Protein AF-A0A7R9UZL1-F1 (afdb_monomer)

Sequence (244 aa):
GSASAALDAQMSLYERAMKAGLPDYEAYMEVILARLDGARHAASCDTSLLPRMREAFAAVAEQLAAYFPGHVDCRVRLPAYAAHCEVVVARDVGAARKVWEDALKAGYGKRYEAWAAYAAFERALRNVREARGVYKRGYGRRLEDGGHVALCADWLNFEREEGSPDDHLAASLKVEPVLEEAAAAATAAADAGAAAVAKAAAQSAPKLSKEEMLAMRREQDPNFGKKHKAAKGTASRRRRSAAH

Structure (mmCIF, N/CA/C/O backbone):
data_AF-A0A7R9UZL1-F1
#
_entry.id   AF-A0A7R9UZL1-F1
#
loop_
_atom_site.group_PDB
_atom_site.id
_atom_site.type_symbol
_atom_site.label_atom_id
_atom_site.label_alt_id
_atom_site.label_comp_id
_atom_site.label_asym_id
_atom_site.label_entity_id
_atom_site.label_seq_id
_atom_site.pdbx_PDB_ins_code
_atom_site.Cartn_x
_atom_site.Cartn_y
_atom_site.Cartn_z
_atom_site.occupancy
_atom_site.B_iso_or_equiv
_atom_site.auth_seq_id
_atom_site.auth_comp_id
_atom_site.auth_asym_id
_atom_site.auth_atom_id
_atom_site.pdbx_PDB_model_num
ATOM 1 N N . GLY A 1 1 ? 23.416 -4.736 -24.434 1.00 61.38 1 GLY A N 1
ATOM 2 C CA . GLY A 1 1 ? 23.644 -6.068 -23.830 1.00 61.38 1 GLY A CA 1
ATOM 3 C C . GLY A 1 1 ? 22.437 -6.969 -24.036 1.00 61.38 1 GLY A C 1
ATOM 4 O O . GLY A 1 1 ? 21.367 -6.458 -24.345 1.00 61.38 1 GLY A O 1
ATOM 5 N N . SER A 1 2 ? 22.594 -8.286 -23.855 1.00 80.94 2 SER A N 1
ATOM 6 C CA . SER A 1 2 ? 21.538 -9.297 -24.081 1.00 80.94 2 SER A CA 1
ATOM 7 C C . SER A 1 2 ? 20.235 -9.021 -23.313 1.00 80.94 2 SER A C 1
ATOM 9 O O . SER A 1 2 ? 19.157 -9.284 -23.836 1.00 80.94 2 SER A O 1
ATOM 11 N N . ALA A 1 3 ? 20.318 -8.451 -22.103 1.00 82.81 3 ALA A N 1
ATOM 12 C CA . ALA A 1 3 ? 19.147 -8.107 -21.290 1.00 82.81 3 ALA A CA 1
ATOM 13 C C . ALA A 1 3 ? 18.288 -6.993 -21.915 1.00 82.81 3 ALA A C 1
ATOM 15 O O . ALA A 1 3 ? 17.065 -7.071 -21.890 1.00 82.81 3 ALA A O 1
ATOM 16 N N . SER A 1 4 ? 18.918 -5.989 -22.536 1.00 84.19 4 SER A N 1
ATOM 17 C CA . SER A 1 4 ? 18.195 -4.908 -23.219 1.00 84.19 4 SER A CA 1
ATOM 18 C C . SER A 1 4 ? 17.402 -5.437 -24.412 1.00 84.19 4 SER A C 1
ATOM 20 O O . SER A 1 4 ? 16.239 -5.093 -24.563 1.00 84.19 4 SER A O 1
ATOM 22 N N . ALA A 1 5 ? 18.007 -6.313 -25.222 1.00 86.94 5 ALA A N 1
ATOM 23 C CA . ALA A 1 5 ? 17.335 -6.901 -26.379 1.00 86.94 5 ALA A CA 1
ATOM 24 C C . ALA A 1 5 ? 16.154 -7.799 -25.967 1.00 86.94 5 ALA A C 1
ATOM 26 O O . ALA A 1 5 ? 15.101 -7.772 -26.601 1.00 86.94 5 ALA A O 1
ATOM 27 N N . ALA A 1 6 ? 16.305 -8.566 -24.880 1.00 87.31 6 ALA A N 1
ATOM 28 C CA . ALA A 1 6 ? 15.213 -9.359 -24.321 1.00 87.31 6 ALA A CA 1
ATOM 29 C C . ALA A 1 6 ? 14.054 -8.471 -23.836 1.00 87.31 6 ALA A C 1
ATOM 31 O O . ALA A 1 6 ? 12.895 -8.776 -24.117 1.00 87.31 6 ALA A O 1
ATOM 32 N N . LEU A 1 7 ? 14.365 -7.349 -23.178 1.00 89.31 7 LEU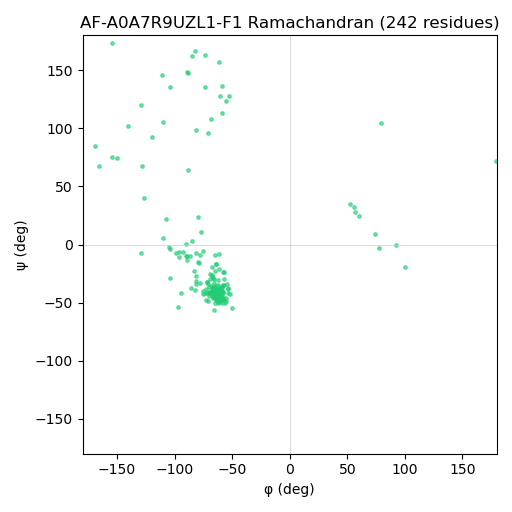 A N 1
ATOM 33 C CA . LEU A 1 7 ? 13.365 -6.383 -22.730 1.00 89.31 7 LEU A CA 1
ATOM 34 C C . LEU A 1 7 ? 12.598 -5.776 -23.915 1.00 89.31 7 LEU A C 1
ATOM 36 O O . LEU A 1 7 ? 11.376 -5.677 -23.861 1.00 89.31 7 LEU A O 1
ATOM 40 N N . ASP A 1 8 ? 13.283 -5.445 -25.012 1.00 90.75 8 ASP A N 1
ATOM 41 C CA . ASP A 1 8 ? 12.651 -4.909 -26.227 1.00 90.75 8 ASP A CA 1
ATOM 42 C C . ASP A 1 8 ? 11.714 -5.941 -26.891 1.00 90.75 8 ASP A C 1
ATOM 44 O O . ASP A 1 8 ? 10.605 -5.612 -27.321 1.00 90.75 8 ASP A O 1
ATOM 48 N N . ALA A 1 9 ? 12.103 -7.220 -26.909 1.00 90.25 9 ALA A N 1
ATOM 49 C CA . ALA A 1 9 ? 11.243 -8.299 -27.399 1.00 90.25 9 ALA A CA 1
ATOM 50 C C . ALA A 1 9 ? 9.999 -8.506 -26.511 1.00 90.25 9 ALA A C 1
ATOM 52 O O . ALA A 1 9 ? 8.888 -8.672 -27.026 1.00 90.25 9 ALA A O 1
ATOM 53 N N . GLN A 1 10 ? 10.161 -8.451 -25.183 1.00 89.94 10 GLN A N 1
ATOM 54 C CA . GLN A 1 10 ? 9.042 -8.503 -24.235 1.00 89.94 10 GLN A CA 1
ATOM 55 C C . GLN A 1 10 ? 8.100 -7.306 -24.401 1.00 89.94 10 GLN A C 1
ATOM 57 O O . GLN A 1 10 ? 6.883 -7.485 -24.365 1.00 89.94 10 GLN A O 1
ATOM 62 N N . MET A 1 11 ? 8.639 -6.111 -24.655 1.00 91.50 11 MET A N 1
ATOM 63 C CA . MET A 1 11 ? 7.848 -4.915 -24.952 1.00 91.50 11 MET A CA 1
ATOM 64 C C . MET A 1 11 ? 6.975 -5.096 -26.196 1.00 91.50 11 MET A C 1
ATOM 66 O O . MET A 1 11 ? 5.780 -4.811 -26.151 1.00 91.50 11 MET A O 1
ATOM 70 N N . SER A 1 12 ? 7.526 -5.652 -27.277 1.00 92.88 12 SER A N 1
ATOM 71 C CA . SER A 1 12 ? 6.750 -5.937 -28.490 1.00 92.88 12 SER A CA 1
ATOM 72 C C . SER A 1 12 ? 5.623 -6.953 -28.247 1.00 92.88 12 SER A C 1
ATOM 74 O O . SER A 1 12 ? 4.518 -6.812 -28.780 1.00 92.88 12 SER A O 1
ATOM 76 N N . LEU A 1 13 ? 5.868 -7.984 -27.429 1.00 93.19 13 LEU A N 1
ATOM 77 C CA . LEU A 1 13 ? 4.830 -8.943 -27.042 1.00 93.19 13 LEU A CA 1
ATOM 78 C C . LEU A 1 13 ? 3.735 -8.278 -26.198 1.00 93.19 13 LEU A C 1
ATOM 80 O O . LEU A 1 13 ? 2.554 -8.480 -26.480 1.00 93.19 13 LEU A O 1
ATOM 84 N N . TYR A 1 14 ? 4.125 -7.461 -25.218 1.00 95.00 14 TYR A N 1
ATOM 85 C CA . TYR A 1 14 ? 3.207 -6.681 -24.392 1.00 95.00 14 TYR A CA 1
ATOM 86 C C . TYR A 1 14 ? 2.306 -5.787 -25.250 1.00 95.00 14 TYR A C 1
ATOM 88 O O . TYR A 1 14 ? 1.087 -5.858 -25.139 1.00 95.00 14 TYR A O 1
ATOM 96 N N . GLU A 1 15 ? 2.870 -5.004 -26.171 1.00 94.50 15 GLU A N 1
ATOM 97 C CA . GLU A 1 15 ? 2.085 -4.120 -27.039 1.00 94.50 15 GLU A CA 1
ATOM 98 C C . GLU A 1 15 ? 1.067 -4.879 -27.894 1.00 94.50 15 GLU A C 1
ATOM 100 O O . GLU A 1 15 ? -0.051 -4.400 -28.095 1.00 94.50 15 GLU A O 1
ATOM 105 N N . ARG A 1 16 ? 1.426 -6.071 -28.389 1.00 94.81 16 ARG A N 1
ATOM 106 C CA . ARG A 1 16 ? 0.486 -6.933 -29.118 1.00 94.81 16 ARG A CA 1
ATOM 107 C C . ARG A 1 16 ? -0.635 -7.442 -28.216 1.00 94.81 16 ARG A C 1
ATOM 109 O O . ARG A 1 16 ? -1.784 -7.418 -28.646 1.00 94.81 16 ARG A O 1
ATOM 116 N N . ALA A 1 17 ? -0.317 -7.862 -26.992 1.00 94.25 17 ALA A N 1
ATOM 117 C CA . ALA A 1 17 ? -1.315 -8.315 -26.025 1.00 94.25 17 ALA A CA 1
ATOM 118 C C . ALA A 1 17 ? -2.304 -7.194 -25.666 1.00 94.25 17 ALA A C 1
ATOM 120 O O . ALA A 1 17 ? -3.511 -7.407 -25.713 1.00 94.25 17 ALA A O 1
ATOM 121 N N . MET A 1 18 ? -1.811 -5.977 -25.414 1.00 93.50 18 MET A N 1
ATOM 122 C CA . MET A 1 18 ? -2.673 -4.828 -25.104 1.00 93.50 18 MET A CA 1
ATOM 123 C C . MET A 1 18 ? -3.569 -4.440 -26.291 1.00 93.50 18 MET A C 1
ATOM 125 O O . MET A 1 18 ? -4.734 -4.108 -26.096 1.00 93.50 18 MET A O 1
ATOM 129 N N . LYS A 1 19 ? -3.060 -4.524 -27.531 1.00 93.25 19 LYS A N 1
ATOM 130 C CA . LYS A 1 19 ? -3.839 -4.250 -28.756 1.00 93.25 19 LYS A CA 1
ATOM 131 C C . LYS A 1 19 ? -4.907 -5.301 -29.056 1.00 93.25 19 LYS A C 1
ATOM 133 O O . LYS A 1 19 ? -5.872 -4.980 -29.742 1.00 93.25 19 LYS A O 1
ATOM 138 N N . ALA A 1 20 ? -4.737 -6.535 -28.581 1.00 93.12 20 ALA A N 1
ATOM 139 C CA . ALA A 1 20 ? -5.711 -7.603 -28.798 1.00 93.12 20 ALA A CA 1
ATOM 140 C C . ALA A 1 20 ? -7.041 -7.357 -28.061 1.00 93.12 20 ALA A C 1
ATOM 142 O O . ALA A 1 20 ? -8.054 -7.927 -28.453 1.00 93.12 20 ALA A O 1
ATOM 143 N N . GLY A 1 21 ? -7.042 -6.485 -27.045 1.00 90.81 21 GLY A N 1
ATOM 144 C CA . GLY A 1 21 ? -8.207 -6.192 -26.216 1.00 90.81 21 GLY A CA 1
ATOM 145 C C . GLY A 1 21 ? -8.419 -7.276 -25.163 1.00 90.81 21 GLY A C 1
ATOM 146 O O . GLY A 1 21 ? -8.874 -8.376 -25.464 1.00 90.81 21 GLY A O 1
ATOM 147 N N . LEU A 1 22 ? -8.075 -6.961 -23.916 1.00 94.25 22 LEU A N 1
ATOM 148 C CA . LEU A 1 22 ? -8.251 -7.869 -22.782 1.00 94.25 22 LEU A CA 1
ATOM 149 C C . LEU A 1 22 ? -9.644 -7.668 -22.155 1.00 94.25 22 LEU A C 1
ATOM 151 O O . LEU A 1 22 ? -10.173 -6.553 -22.209 1.00 94.25 22 LEU A O 1
ATOM 155 N N . PRO A 1 23 ? -10.258 -8.727 -21.595 1.00 93.88 23 PRO A N 1
ATOM 156 C CA . PRO A 1 23 ? -11.671 -8.714 -21.211 1.00 93.88 23 PRO A CA 1
ATOM 157 C C . PRO A 1 23 ? -11.987 -7.794 -20.028 1.00 93.88 23 PRO A C 1
ATOM 159 O O . PRO A 1 23 ? -13.057 -7.190 -19.995 1.00 93.88 23 PRO A O 1
ATOM 162 N N . ASP A 1 24 ? -11.081 -7.685 -19.057 1.00 94.50 24 ASP A N 1
ATOM 163 C CA . ASP A 1 24 ? -11.299 -6.931 -17.826 1.00 94.50 24 ASP A CA 1
ATOM 164 C C . ASP A 1 24 ? -9.982 -6.449 -17.200 1.00 94.50 24 ASP A C 1
ATOM 166 O O . ASP A 1 24 ? -8.885 -6.786 -17.652 1.00 94.50 24 ASP A O 1
ATOM 170 N N . TYR A 1 25 ? -10.106 -5.636 -16.147 1.00 94.94 25 TYR A N 1
ATOM 171 C CA . TYR A 1 25 ? -8.980 -5.066 -15.406 1.00 94.94 25 TYR A CA 1
ATOM 172 C C . TYR A 1 25 ? -7.985 -6.122 -14.904 1.00 94.94 25 TYR A C 1
ATOM 174 O O . TYR A 1 25 ? -6.777 -5.887 -14.932 1.00 94.94 25 TYR A O 1
ATOM 182 N N . GLU A 1 26 ? -8.473 -7.283 -14.463 1.00 95.56 26 GLU A N 1
ATOM 183 C CA . GLU A 1 26 ? -7.623 -8.349 -13.932 1.00 95.56 26 GLU A CA 1
ATOM 184 C C . GLU A 1 26 ? -6.732 -8.925 -15.034 1.00 95.56 26 GLU A C 1
ATOM 186 O O . GLU A 1 26 ? -5.517 -9.011 -14.848 1.00 95.56 26 GLU A O 1
ATOM 191 N N . ALA A 1 27 ? -7.292 -9.190 -16.217 1.00 95.81 27 ALA A N 1
ATOM 192 C CA . ALA A 1 27 ? -6.516 -9.627 -17.373 1.00 95.81 27 ALA A CA 1
ATOM 193 C C . ALA A 1 27 ? -5.471 -8.580 -17.805 1.00 95.81 27 ALA A C 1
ATOM 195 O O . ALA A 1 27 ? -4.330 -8.933 -18.118 1.00 95.81 27 ALA A O 1
ATOM 196 N N . TYR A 1 28 ? -5.817 -7.284 -17.779 1.00 95.94 28 TYR A N 1
ATOM 197 C CA . TYR A 1 28 ? -4.837 -6.212 -18.013 1.00 95.94 28 TYR A CA 1
ATOM 198 C C . TYR A 1 28 ? -3.712 -6.233 -16.976 1.00 95.94 28 TYR A C 1
ATOM 200 O O . TYR A 1 28 ? -2.541 -6.112 -17.345 1.00 95.94 28 TYR A O 1
ATOM 208 N N . MET A 1 29 ? -4.035 -6.418 -15.694 1.00 96.44 29 MET A N 1
ATOM 209 C CA . MET A 1 29 ? -3.019 -6.468 -14.649 1.00 96.44 29 MET A CA 1
ATOM 210 C C . MET A 1 29 ? -2.093 -7.672 -14.767 1.00 96.44 29 MET A C 1
ATOM 212 O O . MET A 1 29 ? -0.896 -7.503 -14.551 1.00 96.44 29 MET A O 1
ATOM 216 N N . GLU A 1 30 ? -2.582 -8.854 -15.139 1.00 95.56 30 GLU A N 1
ATOM 217 C CA . GLU A 1 30 ? -1.724 -10.029 -15.350 1.00 95.56 30 GLU A CA 1
ATOM 218 C C . GLU A 1 30 ? -0.656 -9.770 -16.423 1.00 95.56 30 GLU A C 1
ATOM 220 O O . GLU A 1 30 ? 0.536 -10.004 -16.203 1.00 95.56 30 GLU A O 1
ATOM 225 N N . VAL A 1 31 ? -1.063 -9.202 -17.562 1.00 96.62 31 VAL A N 1
ATOM 226 C CA . VAL A 1 31 ? -0.151 -8.858 -18.663 1.00 96.62 31 VAL A CA 1
ATOM 227 C C . VAL A 1 31 ? 0.830 -7.751 -18.257 1.00 96.62 31 VAL A C 1
ATOM 229 O O . VAL A 1 31 ? 2.018 -7.813 -18.588 1.00 96.62 31 VAL A O 1
ATOM 232 N N . ILE A 1 32 ? 0.360 -6.748 -17.511 1.00 96.62 32 ILE A N 1
ATOM 233 C CA . ILE A 1 32 ? 1.200 -5.661 -16.991 1.00 96.62 32 ILE A CA 1
ATOM 234 C C . ILE A 1 32 ? 2.240 -6.188 -16.001 1.00 96.62 32 ILE A C 1
ATOM 236 O O . ILE A 1 32 ? 3.412 -5.834 -16.118 1.00 96.62 32 ILE A O 1
ATOM 2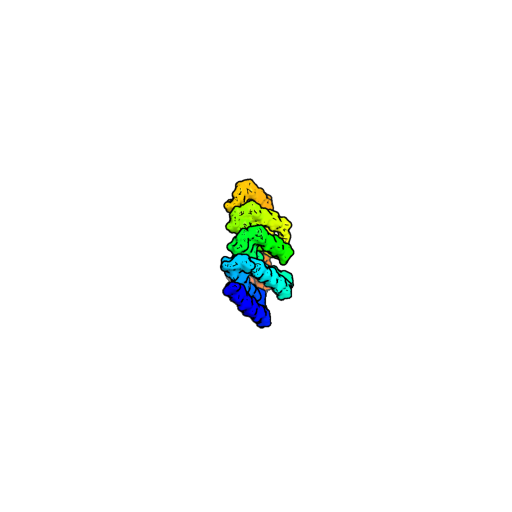40 N N . LEU A 1 33 ? 1.852 -7.042 -15.053 1.00 96.81 33 LEU A N 1
ATOM 241 C CA . LEU A 1 33 ? 2.781 -7.602 -14.071 1.00 96.81 33 LEU A CA 1
ATOM 242 C C . LEU A 1 33 ? 3.866 -8.439 -14.756 1.00 96.81 33 LEU A C 1
ATOM 244 O O . LEU A 1 33 ? 5.040 -8.239 -14.459 1.00 96.81 33 LEU A O 1
ATOM 248 N N . ALA A 1 34 ? 3.511 -9.251 -15.757 1.00 95.69 34 ALA A N 1
ATOM 249 C CA . ALA A 1 34 ? 4.491 -10.013 -16.534 1.00 95.69 34 ALA A CA 1
ATOM 250 C C . ALA A 1 34 ? 5.509 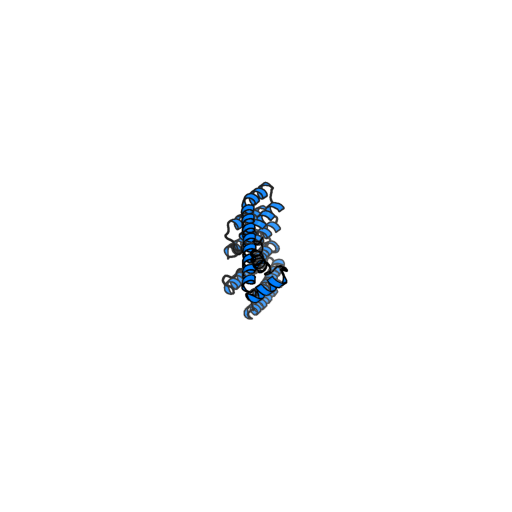-9.112 -17.269 1.00 95.69 34 ALA A C 1
ATOM 252 O O . ALA A 1 34 ? 6.703 -9.421 -17.324 1.00 95.69 34 ALA A O 1
ATOM 253 N N . ARG A 1 35 ? 5.07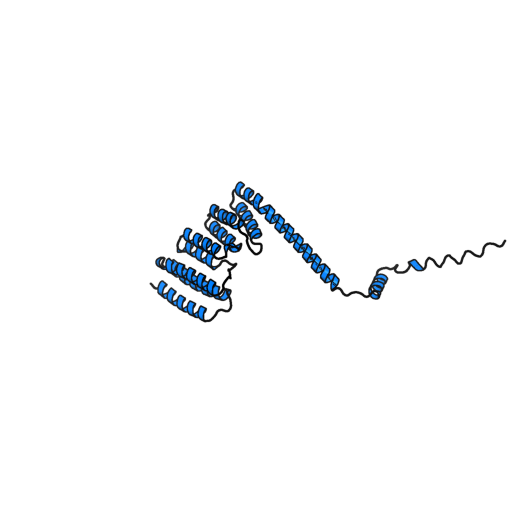1 -7.962 -17.807 1.00 95.31 35 ARG A N 1
ATOM 254 C CA . ARG A 1 35 ? 5.981 -6.952 -18.385 1.00 95.31 35 ARG A CA 1
ATOM 255 C C . ARG A 1 35 ? 6.917 -6.377 -17.322 1.00 95.31 35 ARG A C 1
ATOM 257 O O . ARG A 1 35 ? 8.120 -6.248 -17.560 1.00 95.31 35 ARG A O 1
ATOM 264 N N . LEU A 1 36 ? 6.367 -5.997 -16.172 1.00 97.56 36 LEU A N 1
ATOM 265 C CA . LEU A 1 36 ? 7.128 -5.392 -15.080 1.00 97.56 36 LEU A CA 1
ATOM 266 C C . LEU A 1 36 ? 8.132 -6.377 -14.469 1.00 97.56 36 LEU A C 1
ATOM 268 O O . LEU A 1 36 ? 9.238 -5.966 -14.127 1.00 97.56 36 LEU A O 1
ATOM 272 N N . ASP A 1 37 ? 7.806 -7.671 -14.424 1.00 96.38 37 ASP A N 1
ATOM 273 C CA . ASP A 1 37 ? 8.742 -8.733 -14.053 1.00 96.38 37 ASP A CA 1
ATOM 274 C C . ASP A 1 37 ? 9.959 -8.747 -14.977 1.00 96.38 37 ASP A C 1
ATOM 276 O O . ASP A 1 37 ? 11.094 -8.759 -14.496 1.00 96.38 37 ASP A O 1
ATOM 280 N N . GLY A 1 38 ? 9.744 -8.673 -16.295 1.00 95.19 38 GLY A N 1
ATOM 281 C CA . GLY A 1 38 ? 10.825 -8.567 -17.277 1.00 95.19 38 GLY A CA 1
ATOM 282 C C . GLY A 1 38 ? 11.733 -7.361 -17.025 1.00 95.19 38 GLY A C 1
ATOM 283 O O . GLY A 1 38 ? 12.956 -7.500 -16.952 1.00 95.19 38 GLY A O 1
ATOM 284 N N . ALA A 1 39 ? 11.137 -6.187 -16.800 1.00 96.31 39 ALA A N 1
ATOM 285 C CA . ALA A 1 39 ? 11.875 -4.962 -16.497 1.00 96.31 39 ALA A CA 1
ATOM 286 C C . ALA A 1 39 ? 12.661 -5.057 -15.176 1.00 96.31 39 ALA A C 1
ATOM 288 O O . ALA A 1 39 ? 13.837 -4.684 -15.129 1.00 96.31 39 ALA A O 1
ATOM 289 N N . ARG A 1 40 ? 12.049 -5.609 -14.121 1.00 97.12 40 ARG A N 1
ATOM 290 C CA . ARG A 1 40 ? 12.697 -5.841 -12.824 1.00 97.12 40 ARG A CA 1
ATOM 291 C C . ARG A 1 40 ? 13.871 -6.806 -12.955 1.00 97.12 40 ARG A C 1
ATOM 293 O O . ARG A 1 40 ? 14.942 -6.537 -12.412 1.00 97.12 40 ARG A O 1
ATOM 300 N N . HIS A 1 41 ? 13.689 -7.922 -13.661 1.00 95.75 41 HIS A N 1
ATOM 301 C CA . HIS A 1 41 ? 14.745 -8.909 -13.883 1.00 95.75 41 HIS A CA 1
ATOM 302 C C . HIS A 1 41 ? 15.920 -8.304 -14.655 1.00 95.75 41 HIS A C 1
ATOM 304 O O . HIS A 1 41 ? 17.063 -8.453 -14.224 1.00 95.75 41 HIS A O 1
ATOM 310 N N . ALA A 1 42 ? 15.650 -7.556 -15.727 1.00 95.06 42 ALA A N 1
ATOM 311 C CA . ALA A 1 42 ? 16.684 -6.866 -16.488 1.00 95.06 42 ALA A CA 1
ATOM 312 C C . ALA A 1 42 ? 17.470 -5.871 -15.616 1.00 95.06 42 ALA A C 1
ATOM 314 O O . ALA A 1 42 ? 18.697 -5.917 -15.603 1.00 95.06 42 ALA A O 1
ATOM 315 N N . ALA A 1 43 ? 16.778 -5.042 -14.827 1.00 96.00 43 ALA A N 1
ATOM 316 C CA . ALA A 1 43 ? 17.410 -4.080 -13.922 1.00 96.00 43 ALA A CA 1
ATOM 317 C C . ALA A 1 43 ? 18.166 -4.735 -12.750 1.00 96.00 43 ALA A C 1
ATOM 319 O O . ALA A 1 43 ? 19.122 -4.163 -12.232 1.00 96.00 43 ALA A O 1
ATOM 320 N N . SER A 1 44 ? 17.767 -5.944 -12.346 1.00 95.50 44 SER A N 1
ATOM 321 C CA . SER A 1 44 ? 18.485 -6.734 -11.336 1.00 95.50 44 SER A CA 1
ATOM 322 C C . SER A 1 44 ? 19.800 -7.300 -11.873 1.00 95.50 44 SER A C 1
ATOM 324 O O . SER A 1 44 ? 20.755 -7.449 -11.116 1.00 95.50 44 SER A O 1
ATOM 326 N N . CYS A 1 45 ? 19.857 -7.622 -13.168 1.00 94.19 45 CYS A N 1
ATOM 327 C CA . CYS A 1 45 ? 21.083 -8.065 -13.829 1.00 94.19 45 CYS A CA 1
ATOM 328 C C . CYS A 1 45 ? 21.994 -6.895 -14.223 1.00 94.19 45 CYS A C 1
ATOM 330 O O . CYS A 1 45 ? 23.213 -7.040 -14.205 1.00 94.19 45 CYS A O 1
ATOM 332 N N . ASP A 1 46 ? 21.408 -5.758 -14.599 1.00 94.56 46 ASP A N 1
ATOM 333 C CA . ASP A 1 46 ? 22.112 -4.566 -15.061 1.00 94.56 46 ASP A CA 1
ATOM 334 C C . ASP A 1 46 ? 21.432 -3.309 -14.504 1.00 94.56 46 ASP A C 1
ATOM 336 O O . ASP A 1 46 ? 20.403 -2.849 -15.005 1.00 94.56 46 ASP A O 1
ATOM 340 N N . THR A 1 47 ? 22.028 -2.731 -13.461 1.00 93.69 47 THR A N 1
ATOM 341 C CA . THR A 1 47 ? 21.484 -1.559 -12.762 1.00 93.69 47 THR A CA 1
ATOM 342 C C . THR A 1 47 ? 21.420 -0.310 -13.641 1.00 93.69 47 THR A C 1
ATOM 344 O O . THR A 1 47 ? 20.652 0.603 -13.332 1.00 93.69 47 THR A O 1
ATOM 347 N N . SER A 1 48 ? 22.136 -0.267 -14.774 1.00 95.38 48 SER A N 1
ATOM 348 C CA . SER A 1 48 ? 21.989 0.818 -15.754 1.00 95.38 48 SER A CA 1
ATOM 349 C C . SER A 1 48 ? 20.591 0.855 -16.390 1.00 95.38 48 SER A C 1
ATOM 351 O O . SER A 1 48 ? 20.186 1.885 -16.927 1.00 95.38 48 SER A O 1
ATOM 353 N N . LEU A 1 49 ? 19.815 -0.232 -16.270 1.00 96.25 49 LEU A N 1
ATOM 354 C CA . LEU A 1 49 ? 18.438 -0.344 -16.756 1.00 96.25 49 LEU A CA 1
ATOM 355 C C . LEU A 1 49 ? 17.380 0.077 -15.720 1.00 96.25 49 LEU A C 1
ATOM 357 O O . LEU A 1 49 ? 16.189 0.063 -16.035 1.00 96.25 49 LEU A O 1
ATOM 361 N N . LEU A 1 50 ? 17.774 0.509 -14.515 1.00 96.81 50 LEU A N 1
ATOM 362 C CA . LEU A 1 50 ? 16.849 1.056 -13.510 1.00 96.81 50 LEU A CA 1
ATOM 363 C C . LEU A 1 50 ? 15.940 2.180 -14.050 1.00 96.81 50 LEU A C 1
ATOM 365 O O . LEU A 1 50 ? 14.741 2.142 -13.763 1.00 96.81 50 LEU A O 1
ATOM 369 N N . PRO A 1 51 ? 16.429 3.149 -14.856 1.00 97.12 51 PRO A N 1
ATOM 370 C CA . PRO A 1 51 ? 15.561 4.165 -15.449 1.00 97.12 51 PRO A CA 1
ATOM 371 C C . PRO A 1 51 ? 14.468 3.563 -16.338 1.00 97.12 51 PRO A C 1
ATOM 373 O O . PRO A 1 51 ? 13.319 3.982 -16.241 1.00 97.12 51 PRO A O 1
ATOM 376 N N . ARG A 1 52 ? 14.791 2.527 -17.128 1.00 95.75 52 ARG A N 1
ATOM 377 C CA . ARG A 1 52 ? 13.813 1.830 -17.982 1.00 95.75 52 ARG A CA 1
ATOM 378 C C . ARG A 1 52 ? 12.767 1.080 -17.159 1.00 95.75 52 ARG A C 1
ATOM 380 O O . ARG A 1 52 ? 11.603 1.036 -17.543 1.00 95.75 52 ARG A O 1
ATOM 387 N N . MET A 1 53 ? 13.159 0.504 -16.021 1.00 97.38 53 MET A N 1
ATOM 388 C CA . MET A 1 53 ? 12.216 -0.117 -15.085 1.00 97.38 53 MET A CA 1
ATOM 389 C C . MET A 1 53 ? 11.242 0.921 -14.514 1.00 97.38 53 MET A C 1
ATOM 391 O O . MET A 1 53 ? 10.032 0.710 -14.558 1.00 97.38 53 MET A O 1
ATOM 395 N N . ARG A 1 54 ? 11.751 2.061 -14.030 1.00 98.00 54 ARG A N 1
ATOM 396 C CA . ARG A 1 54 ? 10.924 3.164 -13.507 1.00 98.00 54 ARG A CA 1
ATOM 397 C C . ARG A 1 54 ? 9.981 3.728 -14.570 1.00 98.00 54 ARG A C 1
ATOM 399 O O . ARG A 1 54 ? 8.803 3.935 -14.293 1.00 98.00 54 ARG A O 1
ATOM 406 N N . GLU A 1 55 ? 10.480 3.918 -15.789 1.00 97.06 55 GLU A N 1
ATOM 407 C CA . GLU A 1 55 ? 9.682 4.342 -16.942 1.00 97.06 55 GLU A CA 1
ATOM 408 C C . GLU A 1 55 ? 8.577 3.331 -17.269 1.00 97.06 55 GLU A C 1
ATOM 410 O O . GLU A 1 55 ? 7.439 3.727 -17.507 1.00 97.06 55 GLU A O 1
ATOM 415 N N . ALA A 1 56 ? 8.864 2.026 -17.206 1.00 97.12 56 ALA A N 1
ATOM 416 C CA . ALA A 1 56 ? 7.850 0.998 -17.416 1.00 97.12 56 ALA A CA 1
ATOM 417 C C . ALA A 1 56 ? 6.714 1.098 -16.385 1.00 97.12 56 ALA A C 1
ATOM 419 O O . ALA A 1 56 ? 5.552 1.056 -16.784 1.00 97.12 56 ALA A O 1
ATOM 420 N N . PHE A 1 57 ? 7.027 1.288 -15.096 1.00 98.06 57 PHE A N 1
ATOM 421 C CA . PHE A 1 57 ? 6.021 1.509 -14.047 1.00 98.06 57 PHE A CA 1
ATOM 422 C C . PHE A 1 57 ? 5.189 2.778 -14.284 1.00 98.06 57 PHE A C 1
ATOM 424 O O . PHE A 1 57 ? 3.966 2.742 -14.150 1.00 98.06 57 PHE A O 1
ATOM 431 N N . ALA A 1 58 ? 5.830 3.887 -14.662 1.00 96.81 58 ALA A N 1
ATOM 432 C CA . ALA A 1 58 ? 5.130 5.135 -14.960 1.00 96.81 58 ALA A CA 1
ATOM 433 C C . ALA A 1 58 ? 4.186 4.982 -16.166 1.00 96.81 58 ALA A C 1
ATOM 435 O O . ALA A 1 58 ? 3.012 5.339 -16.081 1.00 96.81 58 ALA A O 1
ATOM 436 N N . ALA A 1 59 ? 4.670 4.370 -17.249 1.00 96.00 59 ALA A N 1
ATOM 437 C CA . ALA A 1 59 ? 3.900 4.165 -18.470 1.00 96.00 59 ALA A CA 1
ATOM 438 C C . ALA A 1 59 ? 2.674 3.268 -18.246 1.00 96.00 59 ALA A C 1
ATOM 440 O O . ALA A 1 59 ? 1.599 3.553 -18.769 1.00 96.00 59 ALA A O 1
ATOM 441 N N . VAL A 1 60 ? 2.798 2.188 -17.461 1.00 96.12 60 VAL A N 1
ATOM 442 C CA . VAL A 1 60 ? 1.635 1.330 -17.165 1.00 96.12 60 VAL A CA 1
ATOM 443 C C . VAL A 1 60 ? 0.638 2.017 -16.237 1.00 96.12 60 VAL A C 1
ATOM 445 O O . VAL A 1 60 ? -0.561 1.822 -16.409 1.00 96.12 60 VAL A O 1
ATOM 448 N N . ALA A 1 61 ? 1.098 2.844 -15.290 1.00 95.12 61 ALA A N 1
ATOM 449 C CA . ALA A 1 61 ? 0.205 3.614 -14.428 1.00 95.12 61 ALA A CA 1
ATOM 450 C C . ALA A 1 61 ? -0.640 4.603 -15.249 1.00 95.12 61 ALA A C 1
ATOM 452 O O . ALA A 1 61 ? -1.856 4.668 -15.070 1.00 95.12 61 ALA A O 1
ATOM 453 N N . GLU A 1 62 ? -0.013 5.315 -16.189 1.00 95.12 62 GLU A N 1
ATOM 454 C CA . GLU A 1 62 ? -0.702 6.214 -17.120 1.00 95.12 62 GLU A CA 1
ATOM 455 C C . GLU A 1 62 ? -1.679 5.450 -18.025 1.00 95.12 62 GLU A C 1
ATOM 457 O O . GLU A 1 62 ? -2.840 5.838 -18.163 1.00 95.12 62 GLU A O 1
ATOM 462 N N . GLN A 1 63 ? -1.247 4.316 -18.582 1.00 94.00 63 GLN A N 1
ATOM 463 C CA . GLN A 1 63 ? -2.085 3.487 -19.445 1.00 94.00 63 GLN A CA 1
ATOM 464 C C . GLN A 1 63 ? -3.321 2.942 -18.712 1.00 94.00 63 GLN A C 1
ATOM 466 O O . GLN A 1 63 ? -4.424 2.976 -19.259 1.00 94.00 63 GLN A O 1
ATOM 471 N N . LEU A 1 64 ? -3.168 2.474 -17.470 1.00 94.25 64 LEU A N 1
ATOM 472 C CA . LEU A 1 64 ? -4.292 2.009 -16.653 1.00 94.25 64 LEU A CA 1
ATOM 473 C C . LEU A 1 64 ? -5.258 3.140 -16.312 1.00 94.25 64 LEU A C 1
ATOM 475 O O . LEU A 1 64 ? -6.466 2.932 -16.382 1.00 94.25 64 LEU A O 1
ATOM 479 N N . ALA A 1 65 ? -4.750 4.330 -15.986 1.00 93.44 65 ALA A N 1
ATOM 480 C CA . ALA A 1 65 ? -5.596 5.493 -15.730 1.00 93.44 65 ALA A CA 1
ATOM 481 C C . ALA A 1 65 ? -6.408 5.897 -16.974 1.00 93.44 65 ALA A C 1
ATOM 483 O O . ALA A 1 65 ? -7.557 6.318 -16.843 1.00 93.44 65 ALA A O 1
ATOM 484 N N . ALA A 1 66 ? -5.836 5.731 -18.172 1.00 94.12 66 ALA A N 1
ATOM 485 C CA . ALA A 1 66 ? -6.525 5.985 -19.434 1.00 94.12 66 ALA A CA 1
ATOM 486 C C . ALA A 1 66 ? -7.597 4.928 -19.754 1.00 94.12 66 ALA A C 1
ATOM 488 O O . ALA A 1 66 ? -8.681 5.279 -20.217 1.00 94.12 66 ALA A O 1
ATOM 489 N N . TYR A 1 67 ? -7.316 3.642 -19.517 1.00 94.00 67 TYR A N 1
ATOM 490 C CA . TYR A 1 67 ? -8.260 2.553 -19.812 1.00 94.00 67 TYR A CA 1
ATOM 491 C C . TYR A 1 67 ? -9.369 2.422 -18.766 1.00 94.00 67 TYR A C 1
ATOM 493 O O . TYR A 1 67 ? -10.500 2.083 -19.106 1.00 94.00 67 TYR A O 1
ATOM 501 N N . PHE A 1 68 ? -9.056 2.713 -17.504 1.00 94.56 68 PHE A N 1
ATOM 502 C CA . PHE A 1 68 ? -9.950 2.540 -16.364 1.00 94.56 68 PHE A CA 1
ATOM 503 C C . PHE A 1 68 ? -10.033 3.831 -15.538 1.00 94.56 68 PHE A C 1
ATOM 505 O O . PHE A 1 68 ? -9.570 3.879 -14.393 1.00 94.56 68 PHE A O 1
ATOM 512 N N . PRO A 1 69 ? -10.617 4.906 -16.096 1.00 94.06 69 PRO A N 1
ATOM 513 C CA . PRO A 1 69 ? -10.690 6.189 -15.414 1.00 94.06 69 PRO A CA 1
ATOM 514 C C . PRO A 1 69 ? -11.465 6.068 -14.097 1.00 94.06 69 PRO A C 1
ATOM 516 O O . PRO A 1 69 ? -12.586 5.565 -14.052 1.00 94.06 69 PRO A O 1
ATOM 519 N N . GLY A 1 70 ? -10.850 6.534 -13.009 1.00 89.75 70 GLY A N 1
ATOM 520 C CA . GLY A 1 70 ? -11.424 6.482 -11.660 1.00 89.75 70 GLY A CA 1
ATOM 521 C C . GLY A 1 70 ? -11.360 5.110 -10.979 1.00 89.75 70 GLY A C 1
ATOM 522 O O . GLY A 1 70 ? -11.734 5.006 -9.811 1.00 89.75 70 GLY A O 1
ATOM 523 N N . HIS A 1 71 ? -10.864 4.071 -11.656 1.00 93.44 71 HIS A N 1
ATOM 524 C CA . HIS A 1 71 ? -10.623 2.779 -11.026 1.00 93.44 71 HIS A CA 1
ATOM 525 C C . HIS A 1 71 ? -9.387 2.842 -10.122 1.00 93.44 71 HIS A C 1
ATOM 527 O O . HIS A 1 71 ? -8.340 3.364 -10.503 1.00 93.44 71 HIS A O 1
ATOM 533 N N . VAL A 1 72 ? -9.500 2.270 -8.925 1.00 92.50 72 VAL A N 1
ATOM 534 C CA . VAL A 1 72 ? -8.400 2.145 -7.965 1.00 92.50 72 VAL A CA 1
ATOM 535 C C . VAL A 1 72 ? -8.338 0.692 -7.520 1.00 92.50 72 VAL A C 1
ATOM 537 O O . VAL A 1 72 ? -9.305 0.197 -6.941 1.00 92.50 72 VAL A O 1
ATOM 540 N N . ASP A 1 73 ? -7.205 0.035 -7.763 1.00 93.94 73 ASP A N 1
ATOM 541 C CA . ASP A 1 73 ? -6.987 -1.362 -7.389 1.00 93.94 73 ASP A CA 1
ATOM 542 C C . ASP A 1 73 ? -6.912 -1.514 -5.869 1.00 93.94 73 ASP A C 1
ATOM 544 O O . ASP A 1 73 ? -5.916 -1.147 -5.243 1.00 93.94 73 ASP A O 1
ATOM 548 N N . CYS A 1 74 ? -7.943 -2.100 -5.264 1.00 91.38 74 CYS A N 1
ATOM 549 C CA . CYS A 1 74 ? -7.978 -2.371 -3.825 1.00 91.38 74 CYS A CA 1
ATOM 550 C C . CYS A 1 74 ? -6.859 -3.319 -3.373 1.00 91.38 74 CYS A C 1
ATOM 552 O O . CYS A 1 74 ? -6.507 -3.320 -2.201 1.00 91.38 74 CYS A O 1
ATOM 554 N N . ARG A 1 75 ? -6.277 -4.115 -4.284 1.00 94.62 75 ARG A N 1
ATOM 555 C CA . ARG A 1 75 ? -5.129 -4.982 -3.970 1.00 94.62 75 ARG A CA 1
ATOM 556 C C . ARG A 1 75 ? -3.799 -4.232 -3.981 1.00 94.62 75 ARG A C 1
ATOM 558 O O . ARG A 1 75 ? -2.782 -4.808 -3.606 1.00 94.62 75 ARG A O 1
ATOM 565 N N . VAL A 1 76 ? -3.802 -2.965 -4.407 1.00 96.25 76 VAL A N 1
ATOM 566 C CA . VAL A 1 76 ? -2.656 -2.048 -4.337 1.00 96.25 76 VAL A CA 1
ATOM 567 C C . VAL A 1 76 ? -1.420 -2.615 -5.060 1.00 96.25 76 VAL A C 1
ATOM 569 O O . VAL A 1 76 ? -0.280 -2.299 -4.723 1.00 96.25 76 VAL A O 1
ATOM 572 N N . ARG A 1 77 ? -1.629 -3.464 -6.080 1.00 96.69 77 ARG A N 1
ATOM 573 C CA . ARG A 1 77 ? -0.570 -4.304 -6.669 1.00 96.69 77 ARG A CA 1
ATOM 574 C C . ARG A 1 77 ? 0.532 -3.476 -7.305 1.00 96.69 77 ARG A C 1
ATOM 576 O O . ARG A 1 77 ? 1.709 -3.738 -7.077 1.00 96.69 77 ARG A O 1
ATOM 583 N N . LEU A 1 78 ? 0.152 -2.469 -8.089 1.00 97.31 78 LEU A N 1
ATOM 584 C CA . LEU A 1 78 ? 1.104 -1.661 -8.840 1.00 97.31 78 LEU A CA 1
ATOM 585 C C . LEU A 1 78 ? 2.037 -0.834 -7.932 1.00 97.31 78 LEU A C 1
ATOM 587 O O . LEU A 1 78 ? 3.252 -1.016 -8.037 1.00 97.31 78 LEU A O 1
ATOM 591 N N . PRO A 1 79 ? 1.539 0.032 -7.024 1.00 97.62 79 PRO A N 1
ATOM 592 C CA . PRO A 1 79 ? 2.422 0.802 -6.148 1.00 97.62 79 PRO A CA 1
ATOM 593 C C . PRO A 1 79 ? 3.194 -0.078 -5.156 1.00 97.62 79 PRO A C 1
ATOM 595 O O . PRO A 1 79 ? 4.374 0.186 -4.926 1.00 97.62 79 PRO A O 1
ATOM 598 N N . ALA A 1 80 ? 2.598 -1.158 -4.632 1.00 98.31 80 ALA A N 1
ATOM 599 C CA . ALA A 1 80 ? 3.322 -2.093 -3.771 1.00 98.31 80 ALA A CA 1
ATOM 600 C C . ALA A 1 80 ? 4.492 -2.751 -4.515 1.00 98.31 80 ALA A C 1
ATOM 602 O O . ALA A 1 80 ? 5.602 -2.836 -3.984 1.00 98.31 80 ALA A O 1
ATOM 603 N N . TYR A 1 81 ? 4.271 -3.167 -5.767 1.00 98.56 81 TYR A N 1
ATOM 604 C CA . TYR A 1 81 ? 5.320 -3.790 -6.561 1.00 98.56 81 TYR A CA 1
ATOM 605 C C . TYR A 1 81 ? 6.420 -2.799 -6.958 1.00 98.56 81 TYR A C 1
ATOM 607 O O . TYR A 1 81 ? 7.605 -3.117 -6.849 1.00 98.56 81 TYR A O 1
ATOM 615 N N . ALA A 1 82 ? 6.051 -1.576 -7.344 1.00 98.50 82 ALA A N 1
ATOM 616 C CA . ALA A 1 82 ? 7.013 -0.524 -7.652 1.00 98.50 82 ALA A CA 1
ATOM 617 C C . ALA A 1 82 ? 7.890 -0.190 -6.432 1.00 98.50 82 ALA A C 1
ATOM 619 O O . ALA A 1 82 ? 9.115 -0.192 -6.539 1.00 98.50 82 ALA A O 1
ATOM 620 N N . ALA A 1 83 ? 7.290 0.000 -5.251 1.00 98.62 83 ALA A N 1
ATOM 621 C CA . ALA A 1 83 ? 8.029 0.263 -4.016 1.00 98.62 83 ALA A CA 1
ATOM 622 C C . ALA A 1 83 ? 8.951 -0.909 -3.632 1.00 98.62 83 ALA A C 1
ATOM 624 O O . ALA A 1 83 ? 10.091 -0.697 -3.214 1.00 98.62 83 ALA A O 1
ATOM 625 N N . HIS A 1 84 ? 8.497 -2.152 -3.827 1.00 98.25 84 HIS A N 1
ATOM 626 C CA . HIS A 1 84 ? 9.336 -3.334 -3.641 1.00 98.25 84 HIS A CA 1
ATOM 627 C C . HIS A 1 84 ? 10.544 -3.337 -4.589 1.00 98.25 84 HIS A C 1
ATOM 629 O O . HIS A 1 84 ? 11.662 -3.609 -4.151 1.00 98.25 84 HIS A O 1
ATOM 635 N N . CYS A 1 85 ? 10.351 -2.994 -5.866 1.00 98.25 85 CYS A N 1
ATOM 636 C CA . CYS A 1 85 ? 11.441 -2.898 -6.839 1.00 98.25 85 CYS A CA 1
ATOM 637 C C . CYS A 1 85 ? 12.462 -1.819 -6.459 1.00 98.25 85 CYS A C 1
ATOM 639 O O . CYS A 1 85 ? 13.665 -2.064 -6.548 1.00 98.25 85 CYS A O 1
ATOM 641 N N . GLU A 1 86 ? 12.004 -0.657 -5.991 1.00 98.44 86 GLU A N 1
ATOM 642 C CA . GLU A 1 86 ? 12.890 0.409 -5.510 1.00 98.44 86 GLU A CA 1
ATOM 643 C C . GLU A 1 86 ? 13.763 -0.064 -4.336 1.00 98.44 86 GLU A C 1
ATOM 645 O O . GLU A 1 86 ? 14.971 0.163 -4.320 1.00 98.44 86 GLU A O 1
ATOM 650 N N . VAL A 1 87 ? 13.202 -0.818 -3.388 1.00 98.06 87 VAL A N 1
ATOM 651 C CA . VAL A 1 87 ? 13.983 -1.358 -2.263 1.00 98.06 87 VAL A CA 1
ATOM 652 C C . VAL A 1 87 ? 14.916 -2.489 -2.683 1.00 98.06 87 VAL A C 1
ATOM 654 O O . VAL A 1 87 ? 16.076 -2.516 -2.272 1.00 98.06 87 VAL A O 1
ATOM 657 N N . VAL A 1 88 ? 14.423 -3.467 -3.440 1.00 97.25 88 VAL A N 1
ATOM 658 C CA . VAL A 1 88 ? 15.162 -4.713 -3.691 1.00 97.25 88 VAL A CA 1
ATOM 659 C C . VAL A 1 88 ? 16.186 -4.552 -4.805 1.00 97.25 88 VAL A C 1
ATOM 661 O O . VAL A 1 88 ? 17.290 -5.084 -4.686 1.00 97.25 88 VAL A O 1
ATOM 664 N N . VAL A 1 89 ? 15.840 -3.810 -5.858 1.00 97.06 89 VAL A N 1
ATOM 665 C CA . VAL A 1 89 ? 16.695 -3.622 -7.035 1.00 97.06 89 VAL A CA 1
ATOM 666 C C . VAL A 1 89 ? 17.479 -2.321 -6.926 1.00 97.06 89 VAL A C 1
ATOM 668 O O . VAL A 1 89 ? 18.704 -2.345 -6.997 1.00 97.06 89 VAL A O 1
ATOM 671 N N . ALA A 1 90 ? 16.796 -1.191 -6.707 1.00 96.88 90 ALA A N 1
ATOM 672 C CA . ALA A 1 90 ? 17.454 0.119 -6.673 1.00 96.88 90 ALA A CA 1
ATOM 673 C C . ALA A 1 90 ? 18.152 0.424 -5.336 1.00 96.88 90 ALA A C 1
ATOM 675 O O . ALA A 1 90 ? 18.976 1.334 -5.278 1.00 96.88 90 ALA A O 1
ATOM 676 N N . ARG A 1 91 ? 17.848 -0.340 -4.273 1.00 97.38 91 ARG A N 1
ATOM 677 C CA . ARG A 1 91 ? 18.328 -0.107 -2.896 1.00 97.38 91 ARG A CA 1
ATOM 678 C C . ARG A 1 91 ? 17.987 1.292 -2.376 1.00 97.38 91 ARG A C 1
ATOM 680 O O . ARG A 1 91 ? 18.711 1.846 -1.554 1.00 97.38 91 ARG A O 1
ATOM 687 N N . ASP A 1 92 ? 16.858 1.835 -2.823 1.00 98.06 92 ASP A N 1
ATOM 688 C CA . ASP A 1 92 ? 16.438 3.203 -2.540 1.00 98.06 92 ASP A CA 1
ATOM 689 C C . ASP A 1 92 ? 15.097 3.223 -1.795 1.00 98.06 92 ASP A C 1
ATOM 691 O O . ASP A 1 92 ? 14.007 3.225 -2.372 1.00 98.06 92 ASP A O 1
ATOM 695 N N . VAL A 1 93 ? 15.182 3.250 -0.463 1.00 98.38 93 VAL A N 1
ATOM 696 C CA . VAL A 1 93 ? 14.005 3.359 0.413 1.00 98.38 93 VAL A CA 1
ATOM 697 C C . VAL A 1 93 ? 13.309 4.716 0.244 1.00 98.38 93 VAL A C 1
ATOM 699 O O . VAL A 1 93 ? 12.092 4.806 0.398 1.00 98.38 93 VAL A O 1
ATOM 702 N N . GLY A 1 94 ? 14.047 5.777 -0.098 1.00 98.50 94 GLY A N 1
ATOM 703 C CA . GLY A 1 94 ? 13.476 7.106 -0.321 1.00 98.50 94 GLY A CA 1
ATOM 704 C C . GLY A 1 94 ? 12.579 7.133 -1.558 1.00 98.50 94 GLY A C 1
ATOM 705 O O . GLY A 1 94 ? 11.445 7.613 -1.490 1.00 98.50 94 GLY A O 1
ATOM 706 N N . ALA A 1 95 ? 13.045 6.547 -2.661 1.00 98.38 95 ALA A N 1
ATOM 707 C CA . ALA A 1 95 ? 12.241 6.360 -3.864 1.00 98.38 95 ALA A CA 1
ATOM 708 C C . ALA A 1 95 ? 11.031 5.453 -3.602 1.00 98.38 95 ALA A C 1
ATOM 710 O O . ALA A 1 95 ? 9.921 5.786 -4.017 1.00 98.38 95 ALA A O 1
ATOM 711 N N . ALA A 1 96 ? 11.204 4.367 -2.844 1.00 98.62 96 ALA A N 1
ATOM 712 C CA . ALA A 1 96 ? 10.098 3.488 -2.467 1.00 98.62 96 ALA A CA 1
ATOM 713 C C . ALA A 1 96 ? 9.006 4.217 -1.659 1.00 98.62 96 ALA A C 1
ATOM 715 O O . ALA A 1 96 ? 7.818 4.061 -1.936 1.00 98.62 96 ALA A O 1
ATOM 716 N N . ARG A 1 97 ? 9.384 5.078 -0.705 1.00 98.75 97 ARG A N 1
ATOM 717 C CA . ARG A 1 97 ? 8.432 5.950 0.008 1.00 98.75 97 ARG A CA 1
ATOM 718 C C . ARG A 1 97 ? 7.749 6.928 -0.934 1.00 98.75 97 ARG A C 1
ATOM 720 O O . ARG A 1 97 ? 6.543 7.121 -0.839 1.00 98.75 97 ARG A O 1
ATOM 727 N N . LYS A 1 98 ? 8.490 7.517 -1.877 1.00 98.56 98 LYS A N 1
ATOM 728 C CA . LYS A 1 98 ? 7.914 8.417 -2.883 1.00 98.56 98 LYS A CA 1
ATOM 729 C C . LYS A 1 98 ? 6.829 7.721 -3.713 1.00 98.56 98 LYS A C 1
ATOM 731 O O . LYS A 1 98 ? 5.786 8.328 -3.936 1.00 98.56 98 LYS A O 1
ATOM 736 N N . VAL A 1 99 ? 7.032 6.460 -4.106 1.00 98.62 99 VAL A N 1
ATOM 737 C CA . VAL A 1 99 ? 6.002 5.647 -4.783 1.00 98.62 99 VAL A CA 1
ATOM 738 C C . VAL A 1 99 ? 4.719 5.589 -3.950 1.00 98.62 99 VAL A C 1
ATOM 740 O O . VAL 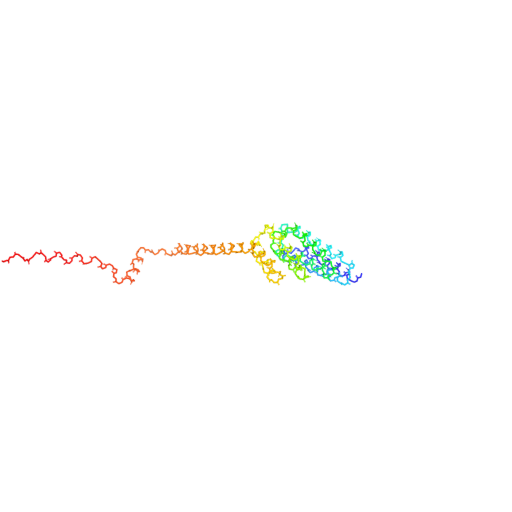A 1 99 ? 3.638 5.859 -4.473 1.00 98.62 99 VAL A O 1
ATOM 743 N N . TRP A 1 100 ? 4.829 5.293 -2.653 1.00 98.62 100 TRP A N 1
ATOM 744 C CA . TRP A 1 100 ? 3.677 5.264 -1.751 1.00 98.62 100 TRP A CA 1
ATOM 745 C C . TRP A 1 100 ? 3.001 6.629 -1.613 1.00 98.62 100 TRP A C 1
ATOM 747 O O . TRP A 1 100 ? 1.782 6.728 -1.741 1.00 98.62 100 TRP A O 1
ATOM 757 N N . GLU A 1 101 ? 3.772 7.694 -1.400 1.00 98.44 101 GLU A N 1
ATOM 758 C CA . GLU A 1 101 ? 3.233 9.053 -1.280 1.00 98.44 101 GLU A CA 1
ATOM 759 C C . GLU A 1 101 ? 2.489 9.503 -2.541 1.00 98.44 101 GLU A C 1
ATOM 761 O O . GLU A 1 101 ? 1.444 10.152 -2.454 1.00 98.44 101 GLU A O 1
ATOM 766 N N . ASP A 1 102 ? 3.008 9.162 -3.717 1.00 97.75 102 ASP A N 1
ATOM 767 C CA . ASP A 1 102 ? 2.374 9.498 -4.986 1.00 97.75 102 ASP A CA 1
ATOM 768 C C . ASP A 1 102 ? 1.120 8.649 -5.228 1.00 97.75 102 ASP A C 1
ATOM 770 O O . ASP A 1 102 ? 0.097 9.190 -5.651 1.00 97.75 102 ASP A O 1
ATOM 774 N N . ALA A 1 103 ? 1.131 7.365 -4.853 1.00 97.00 103 ALA A N 1
ATOM 775 C CA . ALA A 1 103 ? -0.061 6.519 -4.886 1.00 97.00 103 ALA A CA 1
ATOM 776 C C . ALA A 1 103 ? -1.178 7.083 -3.994 1.00 97.00 103 ALA A C 1
ATOM 778 O O . ALA A 1 103 ? -2.322 7.216 -4.436 1.00 97.00 103 ALA A O 1
ATOM 779 N N . LEU A 1 104 ? -0.854 7.496 -2.763 1.00 97.56 104 LEU A N 1
ATOM 780 C CA . LEU A 1 104 ? -1.828 8.093 -1.846 1.00 97.56 104 LEU A CA 1
ATOM 781 C C . LEU A 1 104 ? -2.480 9.356 -2.433 1.00 97.56 104 LEU A C 1
ATOM 783 O O . LEU A 1 104 ? -3.680 9.564 -2.239 1.00 97.56 104 LEU A O 1
ATOM 787 N N . LYS A 1 105 ? -1.724 10.171 -3.184 1.00 95.94 105 LYS A N 1
ATOM 788 C CA . LYS A 1 105 ? -2.248 11.345 -3.909 1.00 95.94 105 LYS A CA 1
ATOM 789 C C . LYS A 1 105 ? -3.095 10.955 -5.124 1.00 95.94 105 LYS A C 1
ATOM 791 O O . LYS A 1 105 ? -4.060 11.649 -5.427 1.00 95.94 105 LYS A O 1
ATOM 796 N N . ALA A 1 106 ? -2.778 9.841 -5.781 1.00 92.75 106 ALA A N 1
ATOM 797 C CA . ALA A 1 106 ? -3.462 9.330 -6.970 1.00 92.75 106 ALA A CA 1
ATOM 798 C C . ALA A 1 106 ? -4.781 8.581 -6.671 1.00 92.75 106 ALA A C 1
ATOM 800 O O . ALA A 1 106 ? -5.219 7.745 -7.454 1.00 92.75 106 ALA A O 1
ATOM 801 N N . GLY A 1 107 ? -5.425 8.859 -5.533 1.00 92.50 107 GLY A N 1
ATOM 802 C CA . GLY A 1 107 ? -6.730 8.297 -5.166 1.00 92.50 107 GLY A CA 1
ATOM 803 C C . GLY A 1 107 ? -6.678 7.122 -4.188 1.00 92.50 107 GLY A C 1
ATOM 804 O O . GLY A 1 107 ? -7.657 6.899 -3.477 1.00 92.50 107 GLY A O 1
ATOM 805 N N . TYR A 1 108 ? -5.533 6.446 -4.038 1.00 96.38 108 TYR A N 1
ATOM 806 C CA . TYR A 1 108 ? -5.389 5.347 -3.073 1.00 96.38 108 TYR A CA 1
ATOM 807 C C . TYR A 1 108 ? -5.530 5.814 -1.618 1.00 96.38 108 TYR A C 1
ATOM 809 O O . TYR A 1 108 ? -5.910 5.029 -0.757 1.00 96.38 108 TYR A O 1
ATOM 817 N N . GLY A 1 109 ? -5.294 7.098 -1.322 1.00 96.88 109 GLY A N 1
ATOM 818 C CA . GLY A 1 109 ? -5.352 7.637 0.041 1.00 96.88 109 GLY A CA 1
ATOM 819 C C . GLY A 1 109 ? -6.730 7.608 0.713 1.00 96.88 109 GLY A C 1
ATOM 820 O O . GLY A 1 109 ? -6.807 7.871 1.913 1.00 96.88 109 GLY A O 1
ATOM 821 N N . LYS A 1 110 ? -7.799 7.286 -0.027 1.00 95.50 110 LYS A N 1
ATOM 822 C CA . LYS A 1 110 ? -9.151 7.055 0.514 1.00 95.50 110 LYS A CA 1
ATOM 823 C C . LYS A 1 110 ? -9.406 5.598 0.909 1.00 95.50 110 LYS A C 1
ATOM 825 O O . LYS A 1 110 ? -10.419 5.312 1.539 1.00 95.50 110 LYS A O 1
ATOM 830 N N . ARG A 1 111 ? -8.508 4.681 0.549 1.00 95.75 111 ARG A N 1
ATOM 831 C CA . ARG A 1 111 ? -8.644 3.244 0.788 1.00 95.75 111 ARG A CA 1
ATOM 832 C C . ARG A 1 111 ? -7.758 2.808 1.940 1.00 95.75 111 ARG A C 1
ATOM 834 O O . ARG A 1 111 ? -6.595 3.202 2.017 1.00 95.75 111 ARG A O 1
ATOM 841 N N . TYR A 1 112 ? -8.304 1.988 2.828 1.00 97.56 112 TYR A N 1
ATOM 842 C CA . TYR A 1 112 ? -7.561 1.450 3.964 1.00 97.56 112 TYR A CA 1
ATOM 843 C C . TYR A 1 112 ? -6.388 0.576 3.507 1.00 97.56 112 TYR A C 1
ATOM 845 O O . TYR A 1 112 ? -5.293 0.696 4.051 1.00 97.56 112 TYR A O 1
ATOM 853 N N . GLU A 1 113 ? -6.581 -0.215 2.454 1.00 97.88 113 GLU A N 1
ATOM 854 C CA . GLU A 1 113 ? -5.608 -1.175 1.936 1.00 97.88 113 GLU A CA 1
ATOM 855 C C . GLU A 1 113 ? -4.284 -0.502 1.562 1.00 97.88 113 GLU A C 1
ATOM 857 O O . GLU A 1 113 ? -3.215 -1.063 1.788 1.00 97.88 113 GLU A O 1
ATOM 862 N N . ALA A 1 114 ? -4.333 0.734 1.056 1.00 98.00 114 ALA A N 1
ATOM 863 C CA . ALA A 1 114 ? -3.134 1.491 0.713 1.00 98.00 114 ALA A CA 1
ATOM 864 C C . ALA A 1 114 ? -2.345 1.936 1.950 1.00 98.00 114 ALA A C 1
ATOM 866 O O . ALA A 1 114 ? -1.118 1.834 1.973 1.00 98.00 114 ALA A O 1
ATOM 867 N N . TRP A 1 115 ? -3.037 2.401 2.994 1.00 98.56 115 TRP A N 1
ATOM 868 C CA . TRP A 1 115 ? -2.407 2.769 4.263 1.00 98.56 115 TRP A CA 1
ATOM 869 C C . TRP A 1 115 ? -1.846 1.543 4.984 1.00 98.56 115 TRP A C 1
ATOM 871 O O . TRP A 1 115 ? -0.713 1.589 5.462 1.00 98.56 115 TRP A O 1
ATOM 881 N N . ALA A 1 116 ? -2.600 0.442 5.011 1.00 98.25 116 ALA A N 1
ATOM 882 C CA . ALA A 1 116 ? -2.172 -0.820 5.602 1.00 98.25 116 ALA A CA 1
ATOM 883 C C . ALA A 1 116 ? -0.940 -1.388 4.883 1.00 98.25 116 ALA A C 1
ATOM 885 O O . ALA A 1 116 ? 0.041 -1.747 5.533 1.00 98.25 116 ALA A O 1
ATOM 886 N N . ALA A 1 117 ? -0.941 -1.397 3.547 1.00 98.50 117 ALA A N 1
ATOM 887 C CA . ALA A 1 117 ? 0.192 -1.876 2.761 1.00 98.50 117 ALA A CA 1
ATOM 888 C C . ALA A 1 117 ? 1.439 -0.991 2.925 1.00 98.50 117 ALA A C 1
ATOM 890 O O . ALA A 1 117 ? 2.547 -1.517 3.037 1.00 98.50 117 ALA A O 1
ATOM 891 N N . TYR A 1 118 ? 1.283 0.335 3.017 1.00 98.75 118 TYR A N 1
ATOM 892 C CA . TYR A 1 118 ? 2.412 1.233 3.279 1.00 98.75 118 TYR A CA 1
ATOM 893 C C . TYR A 1 118 ? 2.968 1.055 4.703 1.00 98.75 118 TYR A C 1
ATOM 895 O O . TYR A 1 118 ? 4.183 0.991 4.899 1.00 98.75 118 TYR A O 1
ATOM 903 N N . ALA A 1 119 ? 2.102 0.891 5.706 1.00 98.62 119 ALA A N 1
ATOM 904 C CA . ALA A 1 119 ? 2.547 0.593 7.064 1.00 98.62 119 ALA A CA 1
ATOM 905 C C . ALA A 1 119 ? 3.286 -0.755 7.113 1.00 98.62 119 ALA A C 1
ATOM 907 O O . ALA A 1 119 ? 4.376 -0.838 7.676 1.00 98.62 119 ALA A O 1
ATOM 908 N N . ALA A 1 120 ? 2.748 -1.792 6.463 1.00 98.44 120 ALA A N 1
ATOM 909 C CA . ALA A 1 120 ? 3.387 -3.102 6.347 1.00 98.44 120 ALA A CA 1
ATOM 910 C C . ALA A 1 120 ? 4.748 -3.030 5.636 1.00 98.44 120 ALA A C 1
ATOM 912 O O . ALA A 1 120 ? 5.693 -3.697 6.055 1.00 98.44 120 ALA A O 1
ATOM 913 N N . PHE A 1 121 ? 4.874 -2.187 4.609 1.00 98.56 121 PHE A N 1
ATOM 914 C CA . PHE A 1 121 ? 6.145 -1.905 3.946 1.00 98.56 121 PHE A CA 1
ATOM 915 C C . PHE A 1 121 ? 7.189 -1.341 4.924 1.00 98.56 121 PHE A C 1
ATOM 917 O O . PHE A 1 121 ? 8.294 -1.878 5.010 1.00 98.56 121 PHE A O 1
ATOM 924 N N . GLU A 1 122 ? 6.851 -0.318 5.716 1.00 98.56 122 GLU A N 1
ATOM 925 C CA . GLU A 1 122 ? 7.784 0.234 6.711 1.00 98.56 122 GLU A CA 1
ATOM 926 C C . GLU A 1 122 ? 8.115 -0.783 7.817 1.00 98.56 122 GLU A C 1
ATOM 928 O O . GLU A 1 122 ? 9.274 -0.898 8.227 1.00 98.56 122 GLU A O 1
ATOM 933 N N . ARG A 1 123 ? 7.127 -1.578 8.257 1.00 97.94 123 ARG A N 1
ATOM 934 C CA . ARG A 1 123 ? 7.323 -2.670 9.231 1.00 97.94 123 ARG A CA 1
ATOM 935 C C . ARG A 1 123 ? 8.294 -3.728 8.710 1.00 97.94 123 ARG A C 1
ATOM 937 O O . ARG A 1 123 ? 9.187 -4.155 9.444 1.00 97.94 123 ARG A O 1
ATOM 944 N N . ALA A 1 124 ? 8.174 -4.118 7.439 1.00 97.38 124 ALA A N 1
ATOM 945 C CA . ALA A 1 124 ? 9.070 -5.083 6.801 1.00 97.38 124 ALA A CA 1
ATOM 946 C C . ALA A 1 124 ? 10.527 -4.587 6.758 1.00 97.38 124 ALA A C 1
ATOM 948 O O . ALA A 1 124 ? 11.456 -5.386 6.865 1.00 97.38 124 ALA A O 1
ATOM 949 N N . LEU A 1 125 ? 10.727 -3.268 6.677 1.00 97.12 125 LEU A N 1
ATOM 950 C CA . LEU A 1 125 ? 12.038 -2.618 6.759 1.00 97.12 125 LEU A CA 1
ATOM 951 C C . LEU A 1 125 ? 12.516 -2.355 8.197 1.00 97.12 125 LEU A C 1
ATOM 953 O O . LEU A 1 125 ? 13.579 -1.770 8.381 1.00 97.12 125 LEU A O 1
ATOM 957 N N . ARG A 1 126 ? 11.751 -2.778 9.214 1.00 97.19 126 ARG A N 1
ATOM 958 C CA . ARG A 1 126 ? 11.987 -2.492 10.643 1.00 97.19 126 ARG A CA 1
ATOM 959 C C . ARG A 1 126 ? 11.986 -0.998 10.990 1.00 97.19 126 ARG A C 1
ATOM 961 O O . ARG A 1 126 ? 12.509 -0.597 12.028 1.00 97.19 126 ARG A O 1
ATOM 968 N N . ASN A 1 127 ? 11.322 -0.174 10.183 1.00 97.50 127 ASN A N 1
ATOM 969 C CA . ASN A 1 127 ? 11.158 1.258 10.428 1.00 97.50 127 ASN A CA 1
ATOM 970 C C . ASN A 1 127 ? 9.912 1.528 11.284 1.00 97.50 127 ASN A C 1
ATOM 972 O O . ASN A 1 127 ? 8.967 2.183 10.846 1.00 97.50 127 ASN A O 1
ATOM 976 N N . VAL A 1 128 ? 9.910 1.038 12.528 1.00 97.69 128 VAL A N 1
ATOM 977 C CA . VAL A 1 128 ? 8.747 1.098 13.441 1.00 97.69 128 VAL A CA 1
ATOM 978 C C . VAL A 1 128 ? 8.207 2.526 13.597 1.00 97.69 128 VAL A C 1
ATOM 980 O O . VAL A 1 128 ? 7.000 2.760 13.556 1.00 97.69 128 VAL A O 1
ATOM 983 N N . ARG A 1 129 ? 9.099 3.519 13.715 1.00 97.94 129 ARG A N 1
ATOM 984 C CA . ARG A 1 129 ? 8.711 4.934 13.830 1.00 97.94 129 ARG A CA 1
ATOM 985 C C . ARG A 1 129 ? 7.953 5.436 12.599 1.00 97.94 129 ARG A C 1
ATOM 987 O O . ARG A 1 129 ? 6.976 6.169 12.752 1.00 97.94 129 ARG A O 1
ATOM 994 N N . GLU A 1 130 ? 8.394 5.053 11.405 1.00 98.44 130 GLU A N 1
ATOM 995 C CA . GLU A 1 130 ? 7.762 5.477 10.155 1.00 98.44 130 GLU A CA 1
ATOM 996 C C . GLU A 1 130 ? 6.432 4.750 9.948 1.00 98.44 130 GLU A C 1
ATOM 998 O O . GLU A 1 130 ? 5.435 5.401 9.645 1.00 98.44 130 GLU A O 1
ATOM 1003 N N . ALA A 1 131 ? 6.366 3.445 10.244 1.00 98.62 131 ALA A N 1
ATOM 1004 C CA . ALA A 1 131 ? 5.118 2.677 10.235 1.00 98.62 131 ALA A CA 1
ATOM 1005 C C . ALA A 1 131 ? 4.050 3.309 11.146 1.00 98.62 131 ALA A C 1
ATOM 1007 O O . ALA A 1 131 ? 2.914 3.538 10.726 1.00 98.62 131 ALA A O 1
ATOM 1008 N N . ARG A 1 132 ? 4.433 3.703 12.368 1.00 98.38 132 ARG A N 1
ATOM 1009 C CA . ARG A 1 132 ? 3.567 4.469 13.278 1.00 98.38 132 ARG A CA 1
ATOM 1010 C C . ARG A 1 132 ? 3.109 5.790 12.661 1.00 98.38 132 ARG A C 1
ATOM 1012 O O . ARG A 1 132 ? 1.951 6.183 12.805 1.00 98.38 132 ARG A O 1
ATOM 1019 N N . GLY A 1 133 ? 4.017 6.491 11.983 1.00 98.38 133 GLY A N 1
ATOM 1020 C CA . GLY A 1 133 ? 3.714 7.713 11.241 1.00 98.38 133 GLY A CA 1
ATOM 1021 C C . GLY A 1 133 ? 2.646 7.497 10.165 1.00 9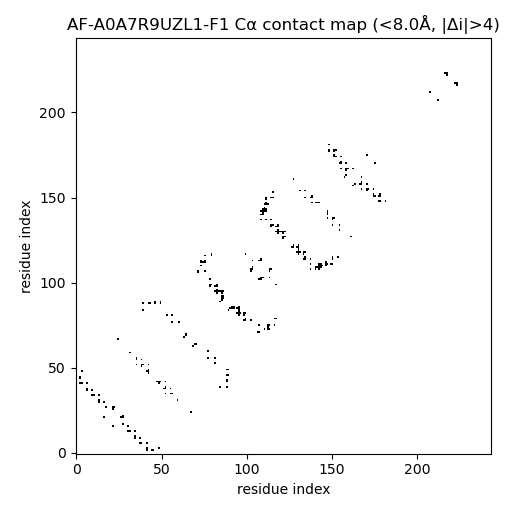8.38 133 GLY A C 1
ATOM 1022 O O . GLY A 1 133 ? 1.739 8.323 10.039 1.00 98.38 133 GLY A O 1
ATOM 1023 N N . VAL A 1 134 ? 2.702 6.373 9.445 1.00 98.69 134 VAL A N 1
ATOM 1024 C CA . VAL A 1 134 ? 1.698 5.988 8.443 1.00 98.69 134 VAL A CA 1
ATOM 1025 C C . VAL A 1 134 ? 0.325 5.797 9.091 1.00 98.69 134 VAL A C 1
ATOM 1027 O O . VAL A 1 134 ? -0.629 6.436 8.645 1.00 98.69 134 VAL A O 1
ATOM 1030 N N . TYR A 1 135 ? 0.215 5.028 10.182 1.00 98.50 135 TYR A N 1
ATOM 1031 C CA . TYR A 1 135 ? -1.062 4.848 10.895 1.00 98.50 135 TYR A CA 1
ATOM 1032 C C . TYR A 1 135 ? -1.639 6.171 11.408 1.00 98.50 135 TYR A C 1
ATOM 1034 O O . TYR A 1 135 ? -2.803 6.487 11.155 1.00 98.50 135 TYR A O 1
ATOM 1042 N N . LYS A 1 136 ? -0.812 7.003 12.056 1.00 98.00 136 LYS A N 1
ATOM 1043 C CA . LYS A 1 136 ? -1.232 8.321 12.565 1.00 98.00 136 LYS A CA 1
ATOM 1044 C C . LYS A 1 136 ? -1.748 9.235 11.452 1.00 98.00 136 LYS A C 1
ATOM 1046 O O . LYS A 1 136 ? -2.722 9.960 11.658 1.00 98.00 136 LYS A O 1
ATOM 1051 N N . ARG A 1 137 ? -1.115 9.207 10.275 1.00 98.12 137 ARG A N 1
ATOM 1052 C CA . ARG A 1 137 ? -1.557 9.968 9.097 1.00 98.12 137 ARG A CA 1
ATOM 1053 C C . ARG A 1 137 ? -2.845 9.409 8.504 1.00 98.12 137 ARG A C 1
ATOM 1055 O O . ARG A 1 137 ? -3.733 10.201 8.191 1.00 98.12 137 ARG A O 1
ATOM 1062 N N . GLY A 1 138 ? -2.946 8.088 8.370 1.00 97.62 138 GLY A N 1
ATOM 1063 C CA . GLY A 1 138 ? -4.134 7.404 7.862 1.00 97.62 138 GLY A CA 1
ATOM 1064 C C . GLY A 1 138 ? -5.361 7.642 8.740 1.00 97.62 138 GLY A C 1
ATOM 1065 O O . GLY A 1 138 ? -6.438 7.892 8.214 1.00 97.62 138 GLY A O 1
ATOM 1066 N N . TYR A 1 139 ? -5.188 7.681 10.066 1.00 97.44 139 TYR A N 1
ATOM 1067 C CA . TYR A 1 139 ? -6.267 7.967 11.020 1.00 97.44 139 TYR A CA 1
ATOM 1068 C C . TYR A 1 139 ? -6.923 9.329 10.751 1.00 97.44 139 TYR A C 1
ATOM 1070 O O . TYR A 1 139 ? -8.125 9.503 10.900 1.00 97.44 139 TYR A O 1
ATOM 1078 N N . GLY A 1 140 ? -6.143 10.318 10.304 1.00 94.69 140 GLY A N 1
ATOM 1079 C CA . GLY A 1 140 ? -6.654 11.637 9.928 1.00 94.69 140 GLY A CA 1
ATOM 1080 C C . GLY A 1 140 ? -7.347 11.689 8.560 1.00 94.69 140 GLY A C 1
ATOM 1081 O O . GLY A 1 140 ? -7.554 12.786 8.034 1.00 94.69 140 GLY A O 1
ATOM 1082 N N . ARG A 1 141 ? -7.633 10.548 7.922 1.00 96.12 141 ARG A N 1
ATOM 1083 C CA . ARG A 1 141 ? -8.271 10.475 6.602 1.00 96.12 141 ARG A CA 1
ATOM 1084 C C . ARG A 1 141 ? -9.682 9.923 6.701 1.00 96.12 141 ARG A C 1
ATOM 1086 O O . ARG A 1 141 ? -9.980 9.028 7.482 1.00 96.12 141 ARG A O 1
ATOM 1093 N N . ARG A 1 142 ? -10.548 10.438 5.829 1.00 94.31 142 ARG A N 1
ATOM 1094 C CA . ARG A 1 142 ? -11.871 9.866 5.593 1.00 94.31 142 ARG A CA 1
ATOM 1095 C C . ARG A 1 142 ? -11.719 8.694 4.632 1.00 94.31 142 ARG A C 1
ATOM 1097 O O . ARG A 1 142 ? -11.593 8.909 3.428 1.00 94.31 142 ARG A O 1
ATOM 1104 N N . LEU A 1 143 ? -11.683 7.491 5.191 1.00 96.19 143 LEU A N 1
ATOM 1105 C CA . LEU A 1 143 ? -11.561 6.255 4.428 1.00 96.19 143 LEU A CA 1
ATOM 1106 C C . LEU A 1 143 ? -12.939 5.725 4.011 1.00 96.19 143 LEU A C 1
ATOM 1108 O O . LEU A 1 143 ? -13.929 5.920 4.718 1.00 96.19 143 LEU A O 1
ATOM 1112 N N . GLU A 1 144 ? -12.988 5.086 2.848 1.00 94.38 144 GLU A N 1
ATOM 1113 C CA . GLU A 1 144 ? -14.185 4.460 2.275 1.00 94.38 144 GLU A CA 1
ATOM 1114 C C . GLU A 1 144 ? -14.421 3.058 2.868 1.00 94.38 144 GLU A C 1
ATOM 1116 O O . GLU A 1 144 ? -13.551 2.513 3.547 1.00 94.38 144 GLU A O 1
ATOM 1121 N N . ASP A 1 145 ? -15.615 2.498 2.650 1.00 91.06 145 ASP A N 1
ATOM 1122 C CA . ASP A 1 145 ? -15.965 1.091 2.919 1.00 91.06 145 ASP A CA 1
ATOM 1123 C C . ASP A 1 145 ? -15.649 0.580 4.340 1.00 91.06 145 ASP A C 1
ATOM 1125 O O . ASP A 1 145 ? -15.270 -0.569 4.548 1.00 91.06 145 ASP A O 1
ATOM 1129 N N . GLY A 1 146 ? -15.788 1.445 5.352 1.00 91.38 146 GLY A N 1
ATOM 1130 C CA . GLY A 1 146 ? -15.474 1.093 6.744 1.00 91.38 146 GLY A CA 1
ATOM 1131 C C . GLY A 1 146 ? -13.972 1.010 7.043 1.00 91.38 146 GLY A C 1
ATOM 1132 O O . GLY A 1 146 ? -13.582 0.644 8.152 1.00 91.38 146 GLY A O 1
ATOM 1133 N N . GLY A 1 147 ? -13.118 1.424 6.104 1.00 96.06 147 GLY A N 1
ATOM 1134 C CA . GLY A 1 147 ? -11.664 1.363 6.218 1.00 96.06 147 GLY A CA 1
ATOM 1135 C C . GLY A 1 147 ? -11.091 2.107 7.426 1.00 96.06 147 GLY A C 1
ATOM 1136 O O . GLY A 1 147 ? -10.021 1.753 7.909 1.00 96.06 147 GLY A O 1
ATOM 1137 N N . HIS A 1 148 ? -11.804 3.098 7.972 1.00 96.81 148 HIS A N 1
ATOM 1138 C CA . HIS A 1 148 ? -11.386 3.769 9.207 1.00 96.81 148 HIS A CA 1
ATOM 1139 C C . HIS A 1 148 ? -11.395 2.816 10.413 1.00 96.81 148 HIS A C 1
ATOM 1141 O O . HIS A 1 148 ? -10.453 2.817 11.199 1.00 96.81 148 HIS A O 1
ATOM 1147 N N . VAL A 1 149 ? -12.418 1.963 10.536 1.00 97.31 149 VAL A N 1
ATOM 1148 C CA . VAL A 1 149 ? -12.509 0.962 11.615 1.00 97.31 149 VAL A CA 1
ATOM 1149 C C . VAL A 1 149 ? -11.405 -0.085 11.460 1.00 97.31 149 VAL A C 1
ATOM 1151 O O . VAL A 1 149 ? -10.726 -0.405 12.434 1.00 97.31 149 VAL A O 1
ATOM 1154 N N . ALA A 1 150 ? -11.162 -0.553 10.230 1.00 97.75 150 ALA A N 1
ATOM 1155 C CA . ALA A 1 150 ? -10.073 -1.486 9.936 1.00 97.75 150 ALA A CA 1
ATOM 1156 C C . ALA A 1 150 ? -8.694 -0.893 10.283 1.00 97.75 150 ALA A C 1
ATOM 1158 O O . ALA A 1 150 ? -7.887 -1.541 10.946 1.00 97.75 150 ALA A O 1
ATOM 1159 N N . LEU A 1 151 ? -8.451 0.374 9.923 1.00 98.44 151 LEU A N 1
ATOM 1160 C CA . LEU A 1 151 ? -7.208 1.068 10.259 1.00 98.44 151 LEU A CA 1
ATOM 1161 C C . LEU A 1 151 ? -7.008 1.201 11.777 1.00 98.44 151 LEU A C 1
ATOM 1163 O O . LEU A 1 151 ? -5.894 1.014 12.259 1.00 98.44 151 LEU A O 1
ATOM 1167 N N . CYS A 1 152 ? -8.066 1.525 12.527 1.00 98.25 152 CYS A N 1
ATOM 1168 C CA . CYS A 1 152 ? -8.021 1.605 13.989 1.00 98.25 152 CYS A CA 1
ATOM 1169 C C . CYS A 1 152 ? -7.615 0.268 14.622 1.00 98.25 152 CYS A C 1
ATOM 1171 O O . CYS A 1 152 ? -6.741 0.245 15.489 1.00 98.25 152 CYS A O 1
ATOM 1173 N N . ALA A 1 153 ? -8.215 -0.835 14.166 1.00 98.12 153 ALA A N 1
ATOM 1174 C CA . ALA A 1 153 ? -7.903 -2.172 14.662 1.00 98.12 153 ALA A CA 1
ATOM 1175 C C . ALA A 1 153 ? -6.442 -2.553 14.370 1.00 98.12 153 ALA A C 1
ATOM 1177 O O . ALA A 1 153 ? -5.724 -3.010 15.262 1.00 98.12 153 ALA A O 1
ATOM 1178 N N . ASP A 1 154 ? -5.974 -2.296 13.149 1.00 98.31 154 ASP A N 1
ATOM 1179 C CA . ASP A 1 154 ? -4.588 -2.554 12.759 1.00 98.31 154 ASP A CA 1
ATOM 1180 C C . ASP A 1 154 ? -3.582 -1.699 13.523 1.00 98.31 154 ASP A C 1
ATOM 1182 O O . ASP A 1 154 ? -2.533 -2.203 13.923 1.00 98.31 154 ASP A O 1
ATOM 1186 N N . TRP A 1 155 ? -3.886 -0.418 13.745 1.00 98.50 155 TRP A N 1
ATOM 1187 C CA . TRP A 1 155 ? -3.006 0.460 14.508 1.00 98.50 155 TRP A CA 1
ATOM 1188 C C . TRP A 1 155 ? -2.877 -0.027 15.957 1.00 98.50 155 TRP A C 1
ATOM 1190 O O . TRP A 1 155 ? -1.765 -0.105 16.482 1.00 98.50 155 TRP A O 1
ATOM 1200 N N . LEU A 1 156 ? -3.982 -0.437 16.585 1.00 98.12 156 LEU A N 1
ATOM 1201 C CA . LEU A 1 156 ? -3.950 -0.991 17.939 1.00 98.12 156 LEU A CA 1
ATOM 1202 C C . LEU A 1 156 ? -3.109 -2.274 18.015 1.00 98.12 156 LEU A C 1
ATOM 1204 O O . LEU A 1 156 ? -2.284 -2.424 18.919 1.00 98.12 156 LEU A O 1
ATOM 1208 N N . ASN A 1 157 ? -3.279 -3.174 17.040 1.00 98.31 157 ASN A N 1
ATOM 1209 C CA . ASN A 1 157 ? -2.484 -4.398 16.921 1.00 98.31 157 ASN A CA 1
ATOM 1210 C C . ASN A 1 157 ? -0.990 -4.095 16.740 1.00 98.31 157 ASN A C 1
ATOM 1212 O O . ASN A 1 157 ? -0.155 -4.716 17.394 1.00 98.31 157 ASN A O 1
ATOM 1216 N N . PHE A 1 158 ? -0.658 -3.117 15.896 1.00 98.50 158 PHE A N 1
ATOM 1217 C CA . PHE A 1 158 ? 0.716 -2.683 15.670 1.00 98.50 158 PHE A CA 1
ATOM 1218 C C . PHE A 1 158 ? 1.380 -2.181 16.957 1.00 98.50 158 PHE A C 1
ATOM 1220 O O . PHE A 1 158 ? 2.480 -2.627 17.275 1.00 98.50 158 PHE A O 1
ATOM 1227 N N . GLU A 1 159 ? 0.732 -1.301 17.728 1.00 98.38 159 GLU A N 1
ATOM 1228 C CA . GLU A 1 159 ? 1.347 -0.797 18.967 1.00 98.38 159 GLU A CA 1
ATOM 1229 C C . GLU A 1 159 ? 1.443 -1.875 20.049 1.00 98.38 159 GLU A C 1
ATOM 1231 O O . GLU A 1 159 ? 2.379 -1.855 20.841 1.00 98.38 159 GLU A O 1
ATOM 1236 N N . ARG A 1 160 ? 0.526 -2.850 20.066 1.00 97.75 160 ARG A N 1
ATOM 1237 C CA . ARG A 1 160 ? 0.637 -4.017 20.953 1.00 97.75 160 ARG A CA 1
ATOM 1238 C C . ARG A 1 160 ? 1.873 -4.867 20.632 1.00 97.75 160 ARG A C 1
ATOM 1240 O O . ARG A 1 160 ? 2.479 -5.429 21.538 1.00 97.75 160 ARG A O 1
ATOM 1247 N N . GLU A 1 161 ? 2.203 -5.014 19.352 1.00 97.50 161 GLU A N 1
ATOM 1248 C CA . GLU A 1 161 ? 3.296 -5.876 18.881 1.00 97.50 161 GLU A CA 1
ATOM 1249 C C . GLU A 1 161 ? 4.663 -5.180 18.889 1.00 97.50 161 GLU A C 1
ATOM 1251 O O . GLU A 1 161 ? 5.676 -5.818 19.171 1.00 97.50 161 GLU A O 1
ATOM 1256 N N . GLU A 1 162 ? 4.705 -3.890 18.551 1.00 97.19 162 GLU A N 1
ATOM 1257 C CA . GLU A 1 162 ? 5.945 -3.159 18.250 1.00 97.19 162 GLU A CA 1
ATOM 1258 C C . GLU A 1 162 ? 6.082 -1.833 19.022 1.00 97.19 162 GLU A C 1
ATOM 1260 O O . GLU A 1 162 ? 7.122 -1.170 18.946 1.00 97.19 162 GLU A O 1
ATOM 1265 N N . GLY A 1 163 ? 5.038 -1.408 19.737 1.00 96.50 163 GLY A N 1
ATOM 1266 C CA . GLY A 1 163 ? 5.003 -0.159 20.492 1.00 96.50 163 GLY A CA 1
ATOM 1267 C C . GLY A 1 163 ? 5.602 -0.275 21.891 1.00 96.50 163 GLY A C 1
ATOM 1268 O O . GLY A 1 163 ? 5.758 -1.359 22.454 1.00 96.50 163 GLY A O 1
ATOM 1269 N N . SER A 1 164 ? 5.939 0.875 22.476 1.00 97.56 164 SER A N 1
ATOM 1270 C CA . SER A 1 164 ? 6.159 0.961 23.921 1.00 97.56 164 SER A CA 1
ATOM 1271 C C . SER A 1 164 ? 4.815 0.893 24.668 1.00 97.56 164 SER A C 1
ATOM 1273 O O . SER A 1 164 ? 3.771 1.156 24.065 1.00 97.56 164 SER A O 1
ATOM 1275 N N . PRO A 1 165 ? 4.806 0.607 25.983 1.00 97.81 165 PRO A N 1
ATOM 1276 C CA . PRO A 1 165 ? 3.582 0.679 26.781 1.00 97.81 165 PRO A CA 1
ATOM 1277 C C . PRO A 1 165 ? 2.863 2.032 26.664 1.00 97.81 165 PRO A C 1
ATOM 1279 O O . PRO A 1 165 ? 1.637 2.067 26.574 1.00 97.81 165 PRO A O 1
ATOM 1282 N N . ASP A 1 166 ? 3.621 3.129 26.591 1.00 98.06 166 ASP A N 1
ATOM 1283 C CA . ASP A 1 166 ? 3.069 4.477 26.430 1.00 98.06 166 ASP A CA 1
ATOM 1284 C C . ASP A 1 166 ? 2.457 4.685 25.038 1.00 98.06 166 ASP A C 1
ATOM 1286 O O . ASP A 1 166 ? 1.379 5.269 24.919 1.00 98.06 166 ASP A O 1
ATOM 1290 N N . ASP A 1 167 ? 3.107 4.186 23.978 1.00 98.00 167 ASP A N 1
ATOM 1291 C CA . ASP A 1 167 ? 2.560 4.249 22.616 1.00 98.00 167 ASP A CA 1
ATOM 1292 C C . ASP A 1 167 ? 1.265 3.436 22.500 1.00 98.00 167 ASP A C 1
ATOM 1294 O O . ASP A 1 167 ? 0.290 3.909 21.909 1.00 98.00 167 ASP A O 1
ATOM 1298 N N . HIS A 1 168 ? 1.239 2.236 23.088 1.00 98.19 168 HIS A N 1
ATOM 1299 C CA . HIS A 1 168 ? 0.057 1.383 23.099 1.00 98.19 168 HIS A CA 1
ATOM 1300 C C . HIS A 1 168 ? -1.092 2.036 23.866 1.00 98.19 168 HIS A C 1
ATOM 1302 O O . HIS A 1 168 ? -2.181 2.160 23.312 1.00 98.19 168 HIS A O 1
ATOM 1308 N N . LEU A 1 169 ? -0.840 2.555 25.073 1.00 98.12 169 LEU A N 1
ATOM 1309 C CA . LEU A 1 169 ? -1.842 3.291 25.848 1.00 98.12 169 LEU A CA 1
ATOM 1310 C C . LEU A 1 169 ? -2.382 4.501 25.072 1.00 98.12 169 LEU A C 1
ATOM 1312 O O . LEU A 1 169 ? -3.592 4.719 25.015 1.00 98.12 169 LEU A O 1
ATOM 1316 N N . ALA A 1 170 ? -1.499 5.281 24.443 1.00 97.75 170 ALA A N 1
ATOM 1317 C CA . ALA A 1 170 ? -1.900 6.440 23.653 1.00 97.75 170 ALA A CA 1
ATOM 1318 C C . ALA A 1 170 ? -2.767 6.057 22.442 1.00 97.75 170 ALA A C 1
ATOM 1320 O O . ALA A 1 170 ? -3.683 6.804 22.086 1.00 97.75 170 ALA A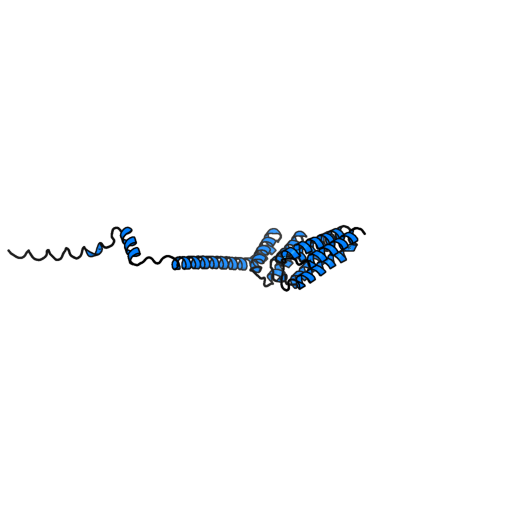 O 1
ATOM 1321 N N . ALA A 1 171 ? -2.496 4.914 21.805 1.00 97.88 171 ALA A N 1
ATOM 1322 C CA . ALA A 1 171 ? -3.330 4.390 20.731 1.00 97.88 171 ALA A CA 1
ATOM 1323 C C . ALA A 1 171 ? -4.670 3.865 21.260 1.00 97.88 171 ALA A C 1
ATOM 1325 O O . ALA A 1 171 ? -5.699 4.286 20.735 1.00 97.88 171 ALA A O 1
ATOM 1326 N N . SER A 1 172 ? -4.676 3.046 22.318 1.00 97.75 172 SER A N 1
ATOM 1327 C CA . SER A 1 172 ? -5.883 2.516 22.975 1.00 97.75 172 SER A CA 1
ATOM 1328 C C . SER A 1 172 ? -6.884 3.618 23.298 1.00 97.75 172 SER A C 1
ATOM 1330 O O . SER A 1 172 ? -8.001 3.606 22.785 1.00 97.75 172 SER A O 1
ATOM 1332 N N . LEU A 1 173 ? -6.442 4.653 24.023 1.00 98.00 173 LEU A N 1
ATOM 1333 C CA . LEU A 1 173 ? -7.283 5.798 24.400 1.00 98.00 173 LEU A CA 1
ATOM 1334 C C . LEU A 1 173 ? -7.914 6.516 23.200 1.00 98.00 173 LEU A C 1
ATOM 1336 O O . LEU A 1 173 ? -8.924 7.203 23.348 1.00 98.00 173 LEU A O 1
ATOM 1340 N N . LYS A 1 174 ? -7.305 6.399 22.019 1.00 96.62 174 LYS A N 1
ATOM 1341 C CA . LYS A 1 174 ? -7.756 7.063 20.801 1.00 96.62 174 LYS A CA 1
ATOM 1342 C C . LYS A 1 174 ? -8.658 6.185 19.941 1.00 96.62 174 LYS A C 1
ATOM 1344 O O . LYS A 1 174 ? -9.615 6.698 19.368 1.00 96.62 174 LYS A O 1
ATOM 1349 N N . VAL A 1 175 ? -8.327 4.905 19.794 1.00 97.56 175 VAL A N 1
ATOM 1350 C CA . VAL A 1 175 ? -8.956 4.033 18.794 1.00 97.56 175 VAL A CA 1
ATOM 1351 C C . VAL A 1 175 ? -9.972 3.068 19.390 1.00 97.56 175 VAL A C 1
ATOM 1353 O O . VAL A 1 175 ? -10.929 2.737 18.699 1.00 97.56 175 VAL A O 1
ATOM 1356 N N . GLU A 1 176 ? -9.830 2.656 20.651 1.00 97.12 176 GLU A N 1
ATOM 1357 C CA . GLU A 1 176 ? -10.771 1.720 21.285 1.00 97.12 176 GLU A CA 1
ATOM 1358 C C . GLU A 1 176 ? -12.211 2.249 21.315 1.00 97.12 176 GLU A C 1
ATOM 1360 O O . GLU A 1 176 ? -13.086 1.504 20.878 1.00 97.12 176 GLU A O 1
ATOM 1365 N N . PRO A 1 177 ? -12.493 3.526 21.658 1.00 97.62 177 PRO A N 1
ATOM 1366 C CA . PRO A 1 177 ? -13.865 4.039 21.619 1.00 97.62 177 PRO A CA 1
ATOM 1367 C C . PRO A 1 177 ? -14.504 3.942 20.226 1.00 97.62 177 PRO A C 1
ATOM 1369 O O . PRO A 1 177 ? -15.688 3.645 20.093 1.00 97.62 177 PRO A O 1
ATOM 1372 N N . VAL A 1 178 ? -13.706 4.144 19.170 1.00 96.50 178 VAL A N 1
ATOM 1373 C CA . VAL A 1 178 ? -14.162 4.022 17.776 1.00 96.50 178 VAL A CA 1
ATOM 1374 C C . VAL A 1 178 ? -14.500 2.569 17.440 1.00 96.50 178 VAL A C 1
ATOM 1376 O O . VAL A 1 178 ? -15.476 2.304 16.738 1.00 96.50 178 VAL A O 1
ATOM 1379 N N . LEU A 1 179 ? -13.693 1.622 17.923 1.00 97.31 179 LEU A N 1
ATOM 1380 C CA . LEU A 1 179 ? -13.919 0.193 17.709 1.00 97.31 179 LEU A CA 1
ATOM 1381 C C . LEU A 1 179 ? -15.143 -0.306 18.487 1.00 97.31 179 LEU A C 1
ATOM 1383 O O . LEU A 1 179 ? -15.935 -1.070 17.937 1.00 97.31 179 LEU A O 1
ATOM 1387 N N . GLU A 1 180 ? -15.327 0.151 19.725 1.00 97.56 180 GLU A N 1
ATOM 1388 C CA . GLU A 1 180 ? -16.495 -0.164 20.552 1.00 97.56 180 GLU A CA 1
ATOM 1389 C C . GLU A 1 180 ? -17.789 0.363 19.926 1.00 97.56 180 GLU A C 1
ATOM 1391 O O . GLU A 1 180 ? -18.760 -0.385 19.793 1.00 97.56 180 GLU A O 1
ATOM 1396 N N . GLU A 1 181 ? -17.796 1.620 19.473 1.00 96.56 181 GLU A N 1
ATOM 1397 C CA . GLU A 1 181 ? -18.946 2.212 18.785 1.00 96.56 181 GLU A CA 1
ATOM 1398 C C . GLU A 1 181 ? -19.280 1.443 17.498 1.00 96.56 181 GLU A C 1
ATOM 1400 O O . GLU A 1 181 ? -20.440 1.099 17.254 1.00 96.56 181 GLU A O 1
ATOM 1405 N N . ALA A 1 182 ? -18.265 1.102 16.697 1.00 94.94 182 ALA A N 1
ATOM 1406 C CA . ALA A 1 182 ? -18.450 0.320 15.480 1.00 94.94 182 ALA A CA 1
ATOM 1407 C C . ALA A 1 182 ? -19.003 -1.088 15.766 1.00 94.94 182 ALA A C 1
ATOM 1409 O O . ALA A 1 182 ? -19.893 -1.558 15.052 1.00 94.94 182 ALA A O 1
ATOM 1410 N N . ALA A 1 183 ? -18.524 -1.754 16.821 1.00 94.88 183 ALA A N 1
ATOM 1411 C CA . ALA A 1 183 ? -19.011 -3.069 17.233 1.00 94.88 183 ALA A CA 1
ATOM 1412 C C . ALA A 1 183 ? -20.466 -3.017 17.735 1.00 94.88 183 ALA A C 1
ATOM 1414 O O . ALA A 1 183 ? -21.284 -3.873 17.376 1.00 94.88 183 ALA A O 1
ATOM 1415 N N . ALA A 1 184 ? -20.819 -1.990 18.514 1.00 95.62 184 ALA A N 1
ATOM 1416 C CA . ALA A 1 184 ? -22.188 -1.767 18.971 1.00 95.62 184 ALA A CA 1
ATOM 1417 C C . ALA A 1 184 ? -23.142 -1.500 17.793 1.00 95.62 184 ALA A C 1
ATOM 1419 O O . ALA A 1 184 ? -24.216 -2.101 17.716 1.00 95.62 184 ALA A O 1
ATOM 1420 N N . ALA A 1 185 ? -22.730 -0.664 16.833 1.00 92.88 185 ALA A N 1
ATOM 1421 C CA . ALA A 1 185 ? -23.501 -0.383 15.625 1.00 92.88 185 ALA A CA 1
ATOM 1422 C C . ALA A 1 185 ? -23.703 -1.638 14.757 1.00 92.88 185 ALA A C 1
ATOM 1424 O O . ALA A 1 185 ? -24.810 -1.882 14.274 1.00 92.88 185 ALA A O 1
ATOM 1425 N N . ALA A 1 186 ? -22.664 -2.465 14.597 1.00 91.62 186 ALA A N 1
ATOM 1426 C CA . ALA A 1 186 ? -22.756 -3.725 13.861 1.00 91.62 186 ALA A CA 1
ATOM 1427 C C . ALA A 1 186 ? -23.731 -4.712 14.525 1.00 91.62 186 ALA A C 1
ATOM 1429 O O . ALA A 1 186 ? -24.545 -5.330 13.836 1.00 91.62 186 ALA A O 1
ATOM 1430 N N . THR A 1 187 ? -23.698 -4.810 15.857 1.00 93.44 187 THR A N 1
ATOM 1431 C CA . THR A 1 187 ? -24.630 -5.649 16.631 1.00 93.44 187 THR A CA 1
ATOM 1432 C C . THR A 1 187 ? -26.075 -5.185 16.436 1.00 93.44 187 THR A C 1
ATOM 1434 O O . THR A 1 187 ? -26.936 -5.976 16.054 1.00 93.44 187 THR A O 1
ATOM 1437 N N . ALA A 1 188 ? -26.334 -3.881 16.581 1.00 92.38 188 ALA A N 1
ATOM 1438 C CA . ALA A 1 188 ? -27.668 -3.316 16.382 1.00 92.38 188 ALA A CA 1
ATOM 1439 C C . ALA A 1 188 ? -28.196 -3.515 14.946 1.00 92.38 188 ALA A C 1
ATOM 1441 O O . ALA A 1 188 ? -29.383 -3.789 14.748 1.00 92.38 188 ALA A O 1
ATOM 1442 N N . ALA A 1 189 ? -27.328 -3.405 13.935 1.00 89.94 189 ALA A N 1
ATOM 1443 C CA . ALA A 1 189 ? -27.693 -3.651 12.542 1.00 89.94 189 ALA A CA 1
ATOM 1444 C C . ALA A 1 189 ? -28.056 -5.125 12.285 1.00 89.94 189 ALA A C 1
ATOM 1446 O O . ALA A 1 189 ? -29.020 -5.402 11.565 1.00 89.94 189 ALA A O 1
ATOM 1447 N N . ALA A 1 190 ? -27.325 -6.065 12.892 1.00 89.50 190 ALA A N 1
ATOM 1448 C CA . ALA A 1 190 ? -27.620 -7.492 12.801 1.00 89.50 190 ALA A CA 1
ATOM 1449 C C . ALA A 1 190 ? -28.982 -7.832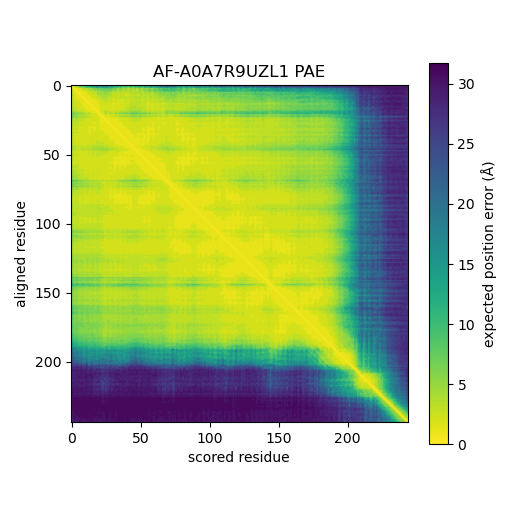 13.432 1.00 89.50 190 ALA A C 1
ATOM 1451 O O . ALA A 1 190 ? -29.797 -8.512 12.801 1.00 89.50 190 ALA A O 1
ATOM 1452 N N . ASP A 1 191 ? -29.269 -7.288 14.617 1.00 89.12 191 ASP A N 1
ATOM 1453 C CA . ASP A 1 191 ? -30.550 -7.478 15.305 1.00 89.12 191 ASP A CA 1
ATOM 1454 C C . ASP A 1 191 ? -31.725 -6.914 14.490 1.00 89.12 191 ASP A C 1
ATOM 1456 O O . ASP A 1 191 ? -32.762 -7.566 14.327 1.00 89.12 191 ASP A O 1
ATOM 1460 N N . ALA A 1 192 ? -31.558 -5.722 13.908 1.00 88.31 192 ALA A N 1
ATOM 1461 C CA . ALA A 1 192 ? -32.559 -5.117 13.033 1.00 88.31 192 ALA A CA 1
ATOM 1462 C C . ALA A 1 192 ? -32.800 -5.949 11.759 1.00 88.31 192 ALA A C 1
ATOM 1464 O O . ALA A 1 192 ? -33.949 -6.128 11.343 1.00 88.31 192 ALA A O 1
ATOM 1465 N N . GLY A 1 193 ? -31.737 -6.496 11.161 1.00 86.88 193 GLY A N 1
ATOM 1466 C CA . GLY A 1 193 ? -31.826 -7.409 10.020 1.00 86.88 193 GLY A CA 1
ATOM 1467 C C . GLY A 1 193 ? -32.587 -8.691 10.363 1.00 86.88 193 GLY A C 1
ATOM 1468 O O . GLY A 1 193 ? -33.513 -9.072 9.643 1.00 86.88 193 GLY A O 1
ATOM 1469 N N . ALA A 1 194 ? -32.273 -9.313 11.502 1.00 85.69 194 ALA A N 1
ATOM 1470 C CA . ALA A 1 194 ? -32.973 -10.499 11.991 1.00 85.69 194 ALA A CA 1
ATOM 1471 C C . ALA A 1 194 ? -34.466 -10.220 12.240 1.00 85.69 194 ALA A C 1
ATOM 1473 O O . ALA A 1 194 ? -35.328 -11.001 11.823 1.00 85.69 194 ALA A O 1
ATOM 1474 N N . ALA A 1 195 ? -34.793 -9.072 12.840 1.00 83.31 195 ALA A N 1
ATOM 1475 C CA . ALA A 1 195 ? -36.173 -8.648 13.053 1.00 83.31 195 ALA A CA 1
ATOM 1476 C C . ALA A 1 195 ? -36.926 -8.408 11.730 1.00 83.31 195 ALA A C 1
ATOM 1478 O O . ALA A 1 195 ? -38.095 -8.787 11.602 1.00 83.31 195 ALA A O 1
ATOM 1479 N N . ALA A 1 196 ? -36.271 -7.818 10.725 1.00 86.69 196 ALA A N 1
ATOM 1480 C CA . ALA A 1 196 ? -36.856 -7.605 9.403 1.00 86.69 196 ALA A CA 1
ATOM 1481 C C . ALA A 1 196 ? -37.153 -8.933 8.684 1.00 86.69 196 ALA A C 1
ATOM 1483 O O . ALA A 1 196 ? -38.245 -9.100 8.135 1.00 86.69 196 ALA A O 1
ATOM 1484 N N . VAL A 1 197 ? -36.231 -9.901 8.750 1.00 88.06 197 VAL A N 1
ATOM 1485 C CA . VAL A 1 197 ? -36.422 -11.252 8.194 1.00 88.06 197 VAL A CA 1
ATOM 1486 C C . VAL A 1 197 ? -37.567 -11.979 8.901 1.00 88.06 197 VAL A C 1
ATOM 1488 O O . VAL A 1 197 ? -38.447 -12.525 8.234 1.00 88.06 197 VAL A O 1
ATOM 1491 N N . ALA A 1 198 ? -37.622 -11.931 10.235 1.00 84.00 198 ALA A N 1
ATOM 1492 C CA . ALA A 1 198 ? -38.709 -12.534 11.008 1.00 84.00 198 ALA A CA 1
ATOM 1493 C C . ALA A 1 198 ? -40.077 -11.924 10.653 1.00 84.00 198 ALA A C 1
ATOM 1495 O O . ALA A 1 198 ? -41.064 -12.643 10.484 1.00 84.00 198 ALA A O 1
ATOM 1496 N N . LYS A 1 199 ? -40.139 -10.599 10.470 1.00 84.25 199 LYS A N 1
ATOM 1497 C CA . LYS A 1 199 ? -41.359 -9.901 10.045 1.00 84.25 199 LYS A CA 1
ATOM 1498 C C . LYS A 1 199 ? -41.779 -10.289 8.625 1.00 84.25 199 LYS A C 1
ATOM 1500 O O . LYS A 1 199 ? -42.968 -10.502 8.396 1.00 84.25 199 LYS A O 1
ATOM 1505 N N . ALA A 1 200 ? -40.836 -10.409 7.693 1.00 85.44 200 ALA A N 1
ATOM 1506 C CA . ALA A 1 200 ? -41.117 -10.850 6.328 1.00 85.44 200 ALA A CA 1
ATOM 1507 C C . ALA A 1 200 ? -41.642 -12.297 6.296 1.00 85.44 200 ALA A C 1
ATOM 1509 O O . ALA A 1 200 ? -42.642 -12.567 5.633 1.00 85.44 200 ALA A O 1
ATOM 1510 N N . ALA A 1 201 ? -41.042 -13.200 7.078 1.00 83.12 201 ALA A N 1
ATOM 1511 C CA . ALA A 1 201 ? -41.496 -14.585 7.217 1.00 83.12 201 ALA A CA 1
ATOM 1512 C C . ALA A 1 201 ? -42.907 -14.684 7.827 1.00 83.12 201 ALA A C 1
ATOM 1514 O O . ALA A 1 201 ? -43.736 -15.463 7.361 1.00 83.12 201 ALA A O 1
ATOM 1515 N N . ALA A 1 202 ? -43.223 -13.857 8.828 1.00 81.31 202 ALA A N 1
ATOM 1516 C CA . ALA A 1 202 ? -44.565 -13.801 9.409 1.00 81.31 202 ALA A CA 1
ATOM 1517 C C . ALA A 1 202 ? -45.625 -13.263 8.426 1.00 81.31 202 ALA A C 1
ATOM 1519 O O . ALA A 1 202 ? -46.797 -13.619 8.529 1.00 81.31 202 ALA A O 1
ATOM 1520 N N . GLN A 1 203 ? -45.233 -12.407 7.476 1.00 80.62 203 GLN A N 1
ATOM 1521 C CA . GLN A 1 203 ? -46.134 -11.850 6.460 1.00 80.62 203 GLN A CA 1
ATOM 1522 C C . GLN A 1 203 ? -46.370 -12.793 5.276 1.00 80.62 203 GLN A C 1
ATOM 1524 O O . GLN A 1 203 ? -47.456 -12.761 4.696 1.00 80.62 203 GLN A O 1
ATOM 1529 N N . SER A 1 204 ? -45.380 -13.616 4.918 1.00 77.38 204 SER A N 1
ATOM 1530 C CA . SER A 1 204 ? -45.495 -14.630 3.863 1.00 77.38 204 SER A CA 1
ATOM 1531 C C . SER A 1 204 ? -46.058 -15.966 4.358 1.00 77.38 204 SER A C 1
ATOM 1533 O O . SER A 1 204 ? -46.406 -16.818 3.540 1.00 77.38 204 SER A O 1
ATOM 1535 N N . ALA A 1 205 ? -46.188 -16.148 5.677 1.00 75.19 205 ALA A N 1
ATOM 1536 C CA . ALA A 1 205 ? -46.831 -17.316 6.261 1.00 75.19 205 ALA A CA 1
ATOM 1537 C C . ALA A 1 205 ? -48.291 -17.448 5.768 1.00 75.19 205 ALA A C 1
ATOM 1539 O O . ALA A 1 205 ? -49.022 -16.449 5.738 1.00 75.19 205 ALA A O 1
ATOM 1540 N N . PRO A 1 206 ? -48.751 -18.664 5.405 1.00 79.56 206 PRO A N 1
ATOM 1541 C CA . PRO A 1 206 ? -50.128 -18.890 4.983 1.00 79.56 206 PRO A CA 1
ATOM 1542 C C . PRO A 1 206 ? -51.099 -18.392 6.057 1.00 79.56 206 PRO A C 1
ATOM 1544 O O . PRO A 1 206 ? -51.036 -18.816 7.213 1.00 79.56 206 PRO A O 1
ATOM 1547 N N . LYS A 1 207 ? -52.010 -17.485 5.688 1.00 70.44 207 LYS A N 1
ATOM 1548 C CA . LYS A 1 207 ? -53.076 -17.045 6.592 1.00 70.44 207 LYS A CA 1
ATOM 1549 C C . LYS A 1 207 ? -54.063 -18.196 6.761 1.00 70.44 207 LYS A C 1
ATOM 1551 O O . LYS A 1 207 ? -54.951 -18.360 5.931 1.00 70.44 207 LYS A O 1
ATOM 1556 N N . LEU A 1 208 ? -53.897 -18.974 7.830 1.00 66.00 208 LEU A N 1
ATOM 1557 C CA . LEU A 1 208 ? -54.890 -19.956 8.261 1.00 66.00 208 LEU A CA 1
ATOM 1558 C C . LEU A 1 208 ? -56.247 -19.266 8.393 1.00 66.00 208 LEU A C 1
ATOM 1560 O O . LEU A 1 208 ? -56.379 -18.222 9.045 1.00 66.00 208 LEU A O 1
ATOM 1564 N N . SER A 1 209 ? -57.256 -19.839 7.748 1.00 72.88 209 SER A N 1
ATOM 1565 C CA . SER A 1 209 ? -58.621 -19.347 7.841 1.00 72.88 209 SER A CA 1
ATOM 1566 C C . SER A 1 209 ? -59.108 -19.419 9.291 1.00 72.88 209 SER A C 1
ATOM 1568 O O . SER A 1 209 ? -58.614 -20.181 10.129 1.00 72.88 209 SER A O 1
ATOM 1570 N N . LYS A 1 210 ? -60.114 -18.604 9.618 1.00 70.62 210 LYS A N 1
ATOM 1571 C CA . LYS A 1 210 ? -60.692 -18.560 10.969 1.00 70.62 210 LYS A CA 1
ATOM 1572 C C . LYS A 1 210 ? -61.212 -19.936 11.416 1.00 70.62 210 LYS A C 1
ATOM 1574 O O . LYS A 1 210 ? -61.187 -20.229 12.607 1.00 70.62 210 LYS A O 1
ATOM 1579 N N . GLU A 1 211 ? -61.643 -20.765 10.466 1.00 70.75 211 GLU A N 1
ATOM 1580 C CA . GLU A 1 211 ? -62.122 -22.130 10.694 1.00 70.75 211 GLU A CA 1
ATOM 1581 C C . GLU A 1 211 ? -60.980 -23.112 10.971 1.00 70.75 211 GLU A C 1
ATOM 1583 O O . GLU A 1 211 ? -61.073 -23.875 11.928 1.00 70.75 211 GLU A O 1
ATOM 1588 N N . GLU A 1 212 ? -59.868 -23.036 10.238 1.00 71.69 212 GLU A N 1
ATOM 1589 C CA . GLU A 1 212 ? -58.689 -23.882 10.483 1.00 71.69 212 GLU A CA 1
ATOM 1590 C C . GLU A 1 212 ? -58.010 -23.547 11.819 1.00 71.69 212 GLU A C 1
ATOM 1592 O O . GLU A 1 212 ? -57.604 -24.445 12.558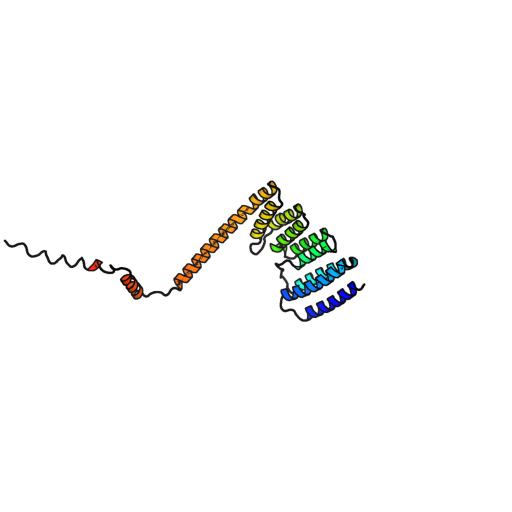 1.00 71.69 212 GLU A O 1
ATOM 1597 N N . MET A 1 213 ? -57.961 -22.263 12.197 1.00 70.56 213 MET A N 1
ATOM 1598 C CA . MET A 1 213 ? -57.481 -21.853 13.525 1.00 70.56 213 MET A CA 1
ATOM 1599 C C . MET A 1 213 ? -58.385 -22.362 14.654 1.00 70.56 213 MET A C 1
ATOM 1601 O O . MET A 1 213 ? -57.897 -22.749 15.717 1.00 70.56 213 MET A O 1
ATOM 1605 N N . LEU A 1 214 ? -59.705 -22.355 14.449 1.00 73.31 214 LEU A N 1
ATOM 1606 C CA . LEU A 1 214 ? -60.662 -22.895 15.414 1.00 73.31 214 LEU A CA 1
ATOM 1607 C C . LEU A 1 214 ? -60.578 -24.423 15.500 1.00 73.31 214 LEU A C 1
ATOM 1609 O O . LEU A 1 214 ? -60.697 -24.957 16.600 1.00 73.31 214 LEU A O 1
ATOM 1613 N N . ALA A 1 215 ? -60.345 -25.111 14.381 1.00 75.56 215 ALA A N 1
ATOM 1614 C CA . ALA A 1 215 ? -60.163 -26.558 14.332 1.00 75.56 215 ALA A CA 1
ATOM 1615 C C . ALA A 1 215 ? -58.892 -26.992 15.077 1.00 75.56 215 ALA A C 1
ATOM 1617 O O . ALA A 1 215 ? -58.987 -27.796 16.003 1.00 75.56 215 ALA A O 1
ATOM 1618 N N . MET A 1 216 ? -57.743 -26.369 14.793 1.00 72.62 216 MET A N 1
ATOM 1619 C CA . MET A 1 216 ? -56.493 -26.664 15.507 1.00 72.62 216 MET A CA 1
ATOM 1620 C C . MET A 1 216 ? -56.582 -26.353 17.005 1.00 72.62 216 MET A C 1
ATOM 1622 O O . MET A 1 216 ? -56.116 -27.127 17.839 1.00 72.62 216 MET A O 1
ATOM 1626 N N . ARG A 1 217 ? -57.234 -25.247 17.384 1.00 73.12 217 ARG A N 1
ATOM 1627 C CA . ARG A 1 217 ? -57.422 -24.891 18.800 1.00 73.12 217 ARG A CA 1
ATOM 1628 C C . ARG A 1 217 ? -58.352 -25.860 19.533 1.00 73.12 217 ARG A C 1
ATOM 1630 O O . ARG A 1 217 ? -58.235 -26.027 20.742 1.00 73.12 217 ARG A O 1
ATOM 1637 N N . ARG A 1 218 ? -59.270 -26.494 18.809 1.00 73.00 218 ARG A N 1
ATOM 1638 C CA . ARG A 1 218 ? -60.198 -27.500 19.330 1.00 73.00 218 ARG A CA 1
ATOM 1639 C C . ARG A 1 218 ? -59.562 -28.887 19.433 1.00 73.00 218 ARG A C 1
ATOM 1641 O O . ARG A 1 218 ? -59.975 -29.651 20.298 1.00 73.00 218 ARG A O 1
ATOM 1648 N N . GLU A 1 219 ? -58.567 -29.186 18.601 1.00 72.88 219 GLU A N 1
ATOM 1649 C CA . GLU A 1 219 ? -57.719 -30.381 18.724 1.00 72.88 219 GLU A CA 1
ATOM 1650 C C . GLU A 1 219 ? -56.697 -30.262 19.858 1.00 72.88 219 GLU A C 1
ATOM 1652 O O . GLU A 1 219 ? -56.481 -31.226 20.588 1.00 72.88 219 GLU A O 1
ATOM 1657 N N . GLN A 1 220 ? -56.087 -29.086 20.039 1.00 72.69 220 GLN A N 1
ATOM 1658 C CA . GLN A 1 220 ? -55.034 -28.886 21.041 1.00 72.69 220 GLN A CA 1
ATOM 1659 C C . GLN A 1 220 ? -55.556 -28.610 22.460 1.00 72.69 220 GLN A C 1
ATOM 1661 O O . GLN A 1 220 ? -54.832 -28.850 23.424 1.00 72.69 220 GLN A O 1
ATOM 1666 N N . ASP A 1 221 ? -56.792 -28.121 22.617 1.00 75.44 221 ASP A N 1
ATOM 1667 C CA . ASP A 1 221 ? -57.405 -27.871 23.928 1.00 75.44 221 ASP A CA 1
ATOM 1668 C C . ASP A 1 221 ? -58.554 -28.868 24.205 1.00 75.44 221 ASP A C 1
ATOM 1670 O O . ASP A 1 221 ? -59.666 -28.697 23.688 1.00 75.44 221 ASP A O 1
ATOM 1674 N N . PRO A 1 222 ? -58.352 -29.872 25.088 1.00 68.31 222 PRO A N 1
ATOM 1675 C CA . PRO A 1 222 ? -59.384 -30.844 25.465 1.00 68.31 222 PRO A CA 1
ATOM 1676 C C . PRO A 1 222 ? -60.623 -30.223 26.144 1.00 68.31 222 PRO A C 1
ATOM 1678 O O . PRO A 1 222 ? -61.622 -30.914 26.409 1.00 68.31 222 PRO A O 1
ATOM 1681 N N . ASN A 1 223 ? -60.575 -28.928 26.475 1.00 68.44 223 ASN A N 1
ATOM 1682 C CA . ASN A 1 223 ? -61.646 -28.175 27.115 1.00 68.44 223 ASN A CA 1
ATOM 1683 C C . ASN A 1 223 ? -62.321 -27.131 26.209 1.00 68.44 223 ASN A C 1
ATOM 1685 O O . ASN A 1 223 ? -63.213 -26.406 26.676 1.00 68.44 223 ASN A O 1
ATOM 1689 N N . PHE A 1 224 ? -61.974 -27.081 24.920 1.00 64.31 224 PHE A N 1
ATOM 1690 C CA . PHE A 1 224 ? -62.524 -26.107 23.983 1.00 64.31 224 PHE A CA 1
ATOM 1691 C C . PHE A 1 224 ? -64.063 -26.203 23.885 1.00 64.31 224 PHE A C 1
ATOM 1693 O O . PHE A 1 224 ? -64.630 -27.192 23.419 1.00 64.31 224 PHE A O 1
ATOM 1700 N N . GLY A 1 225 ? -64.765 -25.164 24.356 1.00 63.09 225 GLY A N 1
ATOM 1701 C CA . GLY A 1 225 ? -66.233 -25.054 24.308 1.00 63.09 225 GLY A CA 1
ATOM 1702 C C . GLY A 1 225 ? -67.008 -25.566 25.535 1.00 63.09 225 GLY A C 1
ATOM 1703 O O . GLY A 1 225 ? -68.233 -25.429 25.576 1.00 63.09 225 GLY A O 1
ATOM 1704 N N . LYS A 1 226 ? -66.354 -26.091 26.582 1.00 60.31 226 LYS A N 1
ATOM 1705 C CA . LYS A 1 226 ? -67.063 -26.639 27.763 1.00 60.31 226 LYS A CA 1
ATOM 1706 C C . LYS A 1 226 ? -67.653 -25.595 28.729 1.00 60.31 226 LYS A C 1
ATOM 1708 O O . LYS A 1 226 ? -68.413 -25.965 29.621 1.00 60.31 226 LYS A O 1
ATOM 1713 N N . LYS A 1 227 ? -67.418 -24.290 28.532 1.00 52.94 227 LYS A N 1
ATOM 1714 C CA . LYS A 1 227 ? -67.968 -23.233 29.412 1.00 52.94 227 LYS A CA 1
ATOM 1715 C C . LYS A 1 227 ? -69.449 -22.876 29.189 1.00 52.94 227 LYS A C 1
ATOM 1717 O O . LYS A 1 227 ? -70.017 -22.201 30.039 1.00 52.94 227 LYS A O 1
ATOM 1722 N N . HIS A 1 228 ? -70.121 -23.363 28.138 1.00 51.31 228 HIS A N 1
ATOM 1723 C CA . HIS A 1 228 ? -71.529 -22.997 27.873 1.00 51.31 228 HIS A CA 1
ATOM 1724 C C . HIS A 1 228 ? -72.600 -24.002 28.337 1.00 51.31 228 HIS A C 1
ATOM 1726 O O . HIS A 1 228 ? -73.785 -23.669 28.301 1.00 51.31 228 HIS A O 1
ATOM 1732 N N . LYS A 1 229 ? -72.240 -25.203 28.820 1.00 46.53 229 LYS A N 1
ATOM 1733 C CA . LYS A 1 229 ? -73.233 -26.208 29.270 1.00 46.53 229 LYS A CA 1
ATOM 1734 C C . LYS A 1 229 ? -73.520 -26.229 30.776 1.00 46.53 229 LYS A C 1
ATOM 1736 O O . LYS A 1 229 ? -74.511 -26.833 31.172 1.00 46.53 229 LYS A O 1
ATOM 1741 N N . ALA A 1 230 ? -72.747 -25.532 31.610 1.00 47.19 230 ALA A N 1
ATOM 1742 C CA . ALA A 1 230 ? -72.983 -25.515 33.060 1.00 47.19 230 ALA A CA 1
ATOM 1743 C C . ALA A 1 230 ? -74.135 -24.582 33.504 1.00 47.19 230 ALA A C 1
ATOM 1745 O O . ALA A 1 230 ? -74.649 -24.734 34.607 1.00 47.19 230 ALA A O 1
ATOM 1746 N N . ALA A 1 231 ? -74.594 -23.654 32.652 1.00 47.31 231 ALA A N 1
ATOM 1747 C CA . ALA A 1 231 ? -75.587 -22.638 33.033 1.00 47.31 231 ALA A CA 1
ATOM 1748 C C . ALA A 1 231 ? -77.064 -23.012 32.764 1.00 47.31 231 ALA A C 1
ATOM 1750 O O . ALA A 1 231 ? -77.953 -22.272 33.172 1.00 47.31 231 ALA A O 1
ATOM 1751 N N . LYS A 1 232 ? -77.366 -24.142 32.099 1.00 44.44 232 LYS A N 1
ATOM 1752 C CA . LYS A 1 232 ? -78.760 -24.551 31.790 1.00 44.44 232 LYS A CA 1
ATOM 1753 C C . LYS A 1 232 ? -79.321 -25.685 32.662 1.00 44.44 232 LYS A C 1
ATOM 1755 O O . LYS A 1 232 ? -80.497 -26.006 32.535 1.00 44.44 232 LYS A O 1
ATOM 1760 N N . GLY A 1 233 ? -78.527 -26.269 33.563 1.00 44.19 233 GLY A N 1
ATOM 1761 C CA . GLY A 1 233 ? -78.950 -27.404 34.401 1.00 44.19 233 GLY A CA 1
ATOM 1762 C C . GLY A 1 233 ? -79.610 -27.044 35.739 1.00 44.19 233 GLY A C 1
ATOM 1763 O O . GLY A 1 233 ? -80.217 -27.907 36.366 1.00 44.19 233 GLY A O 1
ATOM 1764 N N . THR A 1 234 ? -79.525 -25.795 36.201 1.00 44.50 234 THR A N 1
ATOM 1765 C CA . THR A 1 234 ? -79.910 -25.427 37.580 1.00 44.50 234 THR A CA 1
ATOM 1766 C C . THR A 1 234 ? -81.250 -24.694 37.710 1.00 44.50 234 THR A C 1
ATOM 1768 O O . THR A 1 234 ? -81.703 -24.464 38.828 1.00 44.50 234 THR A O 1
ATOM 1771 N N . ALA A 1 235 ? -81.949 -24.392 36.610 1.00 45.34 235 ALA A N 1
ATOM 1772 C CA . ALA A 1 235 ? -83.219 -23.650 36.654 1.00 45.34 235 ALA A CA 1
ATOM 1773 C C . ALA A 1 235 ? -84.490 -24.525 36.787 1.00 45.34 235 ALA A C 1
ATOM 1775 O O . ALA A 1 235 ? -85.565 -23.993 37.047 1.00 45.34 235 ALA A O 1
ATOM 1776 N N . SER A 1 236 ? -84.402 -25.858 36.659 1.00 46.81 236 SER A N 1
ATOM 1777 C CA . SER A 1 236 ? -85.590 -26.741 36.650 1.00 46.81 236 SER A CA 1
ATOM 1778 C C . SER A 1 236 ? -85.946 -27.386 38.002 1.00 46.81 236 SER A C 1
ATOM 1780 O O . SER A 1 236 ? -86.988 -28.031 38.098 1.00 46.81 236 SER A O 1
ATOM 1782 N N . ARG A 1 237 ? -85.135 -27.245 39.062 1.00 47.69 237 ARG A N 1
ATOM 1783 C CA . ARG A 1 237 ? -85.346 -27.976 40.338 1.00 47.69 237 ARG A CA 1
ATOM 1784 C C . ARG A 1 237 ? -85.847 -27.107 41.499 1.00 47.69 237 ARG A C 1
ATOM 1786 O O . ARG A 1 237 ? -85.684 -27.467 42.657 1.00 47.69 237 ARG A O 1
ATOM 1793 N N . ARG A 1 238 ? -86.470 -25.960 41.211 1.00 50.34 238 ARG A N 1
ATOM 1794 C CA . ARG A 1 238 ? -86.941 -25.014 42.241 1.00 50.34 238 ARG A CA 1
ATOM 1795 C C . ARG A 1 238 ? -88.423 -24.643 42.101 1.00 50.34 238 ARG A C 1
ATOM 1797 O O . ARG A 1 238 ? -88.796 -23.496 42.279 1.00 50.34 238 ARG A O 1
ATOM 1804 N N . ARG A 1 239 ? -89.278 -25.615 41.768 1.00 48.56 239 ARG A N 1
ATOM 1805 C CA . ARG A 1 239 ? -90.747 -25.528 41.897 1.00 48.56 239 ARG A CA 1
ATOM 1806 C C . ARG A 1 239 ? -91.328 -26.923 42.146 1.00 48.56 239 ARG A C 1
ATOM 1808 O O . ARG A 1 239 ? -91.845 -27.530 41.221 1.00 48.56 239 ARG A O 1
ATOM 1815 N N . ARG A 1 240 ? -91.162 -27.457 43.361 1.00 49.84 240 ARG A N 1
ATOM 1816 C CA . ARG A 1 240 ? -91.958 -28.558 43.957 1.00 49.84 240 ARG A CA 1
ATOM 1817 C C . ARG A 1 240 ? -91.414 -28.870 45.359 1.00 49.84 240 ARG A C 1
ATOM 1819 O O . ARG A 1 240 ? -90.741 -29.867 45.564 1.00 49.84 240 ARG A O 1
ATOM 1826 N N . SER A 1 241 ? -91.657 -27.966 46.304 1.00 49.38 241 SER A N 1
ATOM 1827 C CA . SER A 1 241 ? -91.628 -28.256 47.749 1.00 49.38 241 SER A CA 1
ATOM 1828 C C . SER A 1 241 ? -92.303 -27.100 48.498 1.00 49.38 241 SER A C 1
ATOM 1830 O O . SER A 1 241 ? -91.650 -26.288 49.146 1.00 49.38 241 SER A O 1
ATOM 1832 N N . ALA A 1 242 ? -93.612 -26.965 48.304 1.00 45.38 242 ALA A N 1
ATOM 1833 C CA . ALA A 1 242 ? -94.493 -26.143 49.131 1.00 45.38 242 ALA A CA 1
ATOM 1834 C C . ALA A 1 242 ? -95.906 -26.732 49.013 1.00 45.38 242 ALA A C 1
ATOM 1836 O O . ALA A 1 242 ? -96.717 -26.256 48.226 1.00 45.38 242 ALA A O 1
ATOM 1837 N N . ALA A 1 243 ? -96.118 -27.859 49.693 1.00 39.19 243 ALA A N 1
ATOM 1838 C CA . ALA A 1 243 ? -97.422 -28.446 49.999 1.00 39.19 243 ALA A CA 1
ATOM 1839 C C . ALA A 1 243 ? -97.212 -29.571 51.027 1.00 39.19 243 ALA A C 1
ATOM 1841 O O . ALA A 1 243 ? -96.971 -30.714 50.641 1.00 39.19 243 ALA A O 1
ATOM 1842 N N . HIS A 1 244 ? -97.173 -29.206 52.309 1.00 40.84 244 HIS A N 1
ATOM 1843 C CA . HIS A 1 244 ? -97.948 -29.808 53.399 1.00 40.84 244 HIS A CA 1
ATOM 1844 C C . HIS A 1 244 ? -97.632 -29.107 54.717 1.00 40.84 244 HIS A C 1
ATOM 1846 O O . HIS A 1 244 ? -96.432 -28.862 54.971 1.00 40.84 244 HIS A O 1
#

Mean predicted aligned error: 10.56 Å

Secondary structure (DSSP, 8-state):
-HHHHHHHHHHHHHHHHHHH--SSHHHHHHHHHHHHHHHHHHHHH-GGGHHHHHHHHHHHHHHHHHHSTT---TT-HHHHHHHHHHHHTS--HHHHHHHHHHHHHTTGGGSHHHHHHHHHHHHHTT-HHHHHHHHHHHHTS--STTHHHHHHHHHHHHHHHHS-HHHHHHHHHHHHHHHHHHHHHHHHHHHHHHHHHHHHHHHHS----HHHHHHHHHHH-TTTTGGGSTTSSSSSSSSS----

Radius of gyration: 35.71 Å; Cα contacts (8 Å, |Δi|>4): 170; chains: 1; bounding box: 122×42×82 Å

InterPro domains:
  IPR011990 Tetratricopeptide-like helical domain superfamily [G3DSA:1.25.40.10] (3-218)
  IPR011990 Tetratricopeptide-like helical domain superfamily [SSF48452] (12-169)

pLDDT: mean 89.22, std 14.55, range [39.19, 98.75]

Organism: NCBI:txid1486919

Nearest PDB structures (foldseek):
  5jjw-assembly1_A  TM=7.776E-01  e=5.956E-06  Homo sapiens
  5ctq-assembly2_C  TM=7.771E-01  e=1.408E-05  Homo sapiens
  2ond-assembly1_B  TM=8.479E-01  e=2.581E-03  Mus musculus
  8ffz-assembly1_C  TM=5.088E-01  e=1.986E+00  Saccharomyces cerevisiae S288C
  4tql-assembly2_B  TM=1.544E-01  e=6.255E+00  synthetic construct

Solvent-accessible surface area (backbone atoms only — not comparable to full-atom values): 13832 Å² total; per-residue (Å²): 109,76,57,59,58,51,46,52,54,49,49,56,51,48,56,51,54,62,72,70,63,63,93,46,71,66,56,48,46,56,57,48,50,57,52,48,49,48,35,50,53,36,21,63,78,37,66,88,37,42,63,60,33,53,48,51,56,52,52,51,53,53,50,46,46,70,76,38,70,90,67,73,68,75,81,39,58,68,49,54,49,51,22,48,44,24,41,73,60,68,66,29,60,68,60,19,48,48,39,49,56,51,39,37,72,71,61,39,55,35,39,37,55,46,46,53,50,51,22,50,52,27,47,76,70,67,36,57,72,56,19,50,49,39,46,62,54,49,68,76,41,81,39,48,96,61,19,51,58,55,47,38,54,51,46,48,53,45,24,71,74,75,42,52,74,66,54,26,51,59,40,42,77,63,32,47,65,58,48,52,53,52,52,53,51,52,51,53,50,50,53,52,48,52,51,51,53,53,52,51,53,64,68,70,46,82,80,70,48,78,64,58,53,50,50,54,50,49,71,74,32,97,62,65,78,64,84,73,68,74,80,74,75,73,79,80,83,83,84,88,87,89,86,133

Foldseek 3Di:
DVLVVVLVVLVVVLVVLVVVDDDDPVRLVVSLVVSLVSLLVSCQVPVVSVVVSVVSLVVSVVVCCVVPPPDDDLQCPSLLVVLVSCCPRVVHNPVSVVSLVVSCVVVCLQALSSLVSVLVVCVVVVVLVVSLVSLVVSCPHNHPPCSNLVSLVVNLVSCVVPNDPVSNVVSCVPRVVVNVVVVVVVVVVVVVVVVVVVVVCVVPPDDDDPVNVLVVVCVVDVCPPVPPPPPPPPPPPPPPDDDD